Protein AF-A0A8X7E465-F1 (afdb_monomer_lite)

Structure (mmCIF, N/CA/C/O backbone):
data_AF-A0A8X7E465-F1
#
_entry.id   AF-A0A8X7E465-F1
#
loop_
_atom_site.group_PDB
_atom_site.id
_atom_site.type_symbol
_atom_site.label_atom_id
_atom_site.label_alt_id
_atom_site.label_comp_id
_atom_site.label_asym_id
_atom_site.label_entity_id
_atom_site.label_seq_id
_atom_site.pdbx_PDB_ins_code
_atom_site.Cartn_x
_atom_site.Cartn_y
_atom_site.Cartn_z
_atom_site.occupancy
_atom_site.B_iso_or_equiv
_atom_site.auth_seq_id
_atom_site.auth_comp_id
_atom_site.auth_asym_id
_atom_site.auth_atom_id
_atom_site.pdbx_PDB_model_num
ATOM 1 N N . MET A 1 1 ? -25.329 -0.118 49.729 1.00 53.41 1 MET A N 1
ATOM 2 C CA . MET A 1 1 ? -24.249 0.850 49.417 1.00 53.41 1 MET A CA 1
ATOM 3 C C . MET A 1 1 ? -23.234 0.306 48.404 1.00 53.41 1 MET A C 1
ATOM 5 O O . MET A 1 1 ? -22.651 1.123 47.714 1.00 53.41 1 MET A O 1
ATOM 9 N N . ALA A 1 2 ? -23.020 -1.017 48.281 1.00 57.25 2 ALA A N 1
ATOM 10 C CA . ALA A 1 2 ? -22.156 -1.604 47.240 1.00 57.25 2 ALA A CA 1
ATOM 11 C C . ALA A 1 2 ? -22.886 -1.906 45.906 1.00 57.25 2 ALA A C 1
ATOM 13 O O . ALA A 1 2 ? -22.282 -1.742 44.853 1.00 57.25 2 ALA A O 1
ATOM 14 N N . GLU A 1 3 ? -24.177 -2.272 45.944 1.00 59.81 3 GLU A N 1
ATOM 15 C CA . GLU A 1 3 ? -25.025 -2.486 44.746 1.00 59.81 3 GLU A CA 1
ATOM 16 C C . GLU A 1 3 ? -25.129 -1.230 43.868 1.00 59.81 3 GLU A C 1
ATOM 18 O O . GLU A 1 3 ? -24.807 -1.279 42.690 1.00 59.81 3 GLU A O 1
ATOM 23 N N . ASP A 1 4 ? -25.409 -0.070 44.471 1.00 74.88 4 ASP A N 1
ATOM 24 C CA . ASP A 1 4 ? -25.549 1.212 43.756 1.00 74.88 4 ASP A CA 1
ATOM 25 C C . ASP A 1 4 ? -24.267 1.658 43.018 1.00 74.88 4 ASP A C 1
ATOM 27 O O . ASP A 1 4 ? -24.319 2.444 42.078 1.00 74.88 4 ASP A O 1
ATOM 31 N N . TRP A 1 5 ? -23.093 1.163 43.418 1.00 79.94 5 TRP A N 1
ATOM 32 C CA . TRP A 1 5 ? -21.842 1.459 42.716 1.00 79.94 5 TRP A CA 1
ATOM 33 C C . TRP A 1 5 ? -21.582 0.495 41.552 1.00 79.94 5 TRP A C 1
ATOM 35 O O . TRP A 1 5 ? -21.141 0.934 40.490 1.00 79.94 5 TRP A O 1
ATOM 45 N N . ALA A 1 6 ? -21.883 -0.794 41.731 1.00 86.56 6 ALA A N 1
ATOM 46 C CA . ALA A 1 6 ? -21.736 -1.799 40.681 1.00 86.56 6 ALA A CA 1
ATOM 47 C C . ALA A 1 6 ? -22.711 -1.551 39.519 1.00 86.56 6 ALA A C 1
ATOM 49 O O . ALA A 1 6 ? -22.292 -1.604 38.364 1.00 86.56 6 ALA A O 1
ATOM 50 N N . ASP A 1 7 ? -23.959 -1.188 39.821 1.00 89.75 7 ASP A N 1
ATOM 51 C CA . ASP A 1 7 ? -24.981 -0.892 38.811 1.00 89.75 7 ASP A CA 1
ATOM 52 C C . ASP A 1 7 ? -24.601 0.343 37.977 1.00 89.75 7 ASP A C 1
ATOM 54 O O . ASP A 1 7 ? -24.630 0.303 36.747 1.00 89.75 7 ASP A O 1
ATOM 58 N N . LYS A 1 8 ? -24.100 1.406 38.624 1.00 88.19 8 LYS A N 1
ATOM 59 C CA . LYS A 1 8 ? -23.579 2.603 37.934 1.00 88.19 8 LYS A CA 1
ATOM 60 C C . LYS A 1 8 ? -22.388 2.299 37.027 1.00 88.19 8 LYS A C 1
ATOM 62 O O . LYS A 1 8 ? -22.252 2.906 35.965 1.00 88.19 8 LYS A O 1
ATOM 67 N N . ILE A 1 9 ? -21.506 1.384 37.436 1.00 89.81 9 ILE A N 1
ATOM 68 C CA . ILE A 1 9 ? -20.405 0.922 36.581 1.00 89.81 9 ILE A CA 1
ATOM 69 C C . ILE A 1 9 ? -20.957 0.118 35.401 1.00 89.81 9 ILE A C 1
ATOM 71 O O . ILE A 1 9 ? -20.508 0.337 34.278 1.00 89.81 9 ILE A O 1
ATOM 75 N N . GLY A 1 10 ? -21.926 -0.769 35.632 1.00 90.56 10 GLY A N 1
ATOM 76 C CA . GLY A 1 10 ? -22.588 -1.548 34.584 1.00 90.56 10 GLY A CA 1
ATOM 77 C C . GLY A 1 10 ? -23.179 -0.660 33.490 1.00 90.56 10 GLY A C 1
ATOM 78 O O . GLY A 1 10 ? -22.828 -0.815 32.322 1.00 90.56 10 GLY A O 1
ATOM 79 N N . GLU A 1 11 ? -23.967 0.346 33.872 1.00 91.88 11 GLU A N 1
ATOM 80 C CA . GLU A 1 11 ? -24.551 1.316 32.935 1.00 91.88 11 GLU A CA 1
ATOM 81 C C . GLU A 1 11 ? -23.480 2.107 32.163 1.00 91.88 11 GLU A C 1
ATOM 83 O O . GLU A 1 11 ? -23.587 2.309 30.949 1.00 91.88 11 GLU A O 1
ATOM 88 N N . ALA A 1 12 ? -22.409 2.538 32.841 1.00 89.44 12 ALA A N 1
ATOM 89 C CA . ALA A 1 12 ? -21.306 3.251 32.197 1.00 89.44 12 ALA A CA 1
ATOM 90 C C . ALA A 1 12 ? -20.551 2.366 31.188 1.00 89.44 12 ALA A C 1
ATOM 92 O O . ALA A 1 12 ? -20.168 2.842 30.114 1.00 89.44 12 ALA A O 1
ATOM 93 N N . LEU A 1 13 ? -20.354 1.084 31.510 1.00 91.88 13 LEU A N 1
ATOM 94 C CA . LEU A 1 13 ? -19.724 0.107 30.624 1.00 91.88 13 LEU A CA 1
ATOM 95 C C . LEU A 1 13 ? -20.600 -0.198 29.408 1.00 91.88 13 LEU A C 1
ATOM 97 O O . LEU A 1 13 ? -20.075 -0.237 28.298 1.00 91.88 13 LEU A O 1
ATOM 101 N N . GLU A 1 14 ? -21.912 -0.366 29.583 1.00 92.06 14 GLU A N 1
ATOM 102 C CA . GLU A 1 14 ? -22.847 -0.595 28.474 1.00 92.06 14 GLU A CA 1
ATOM 103 C C . GLU A 1 14 ? -22.900 0.596 27.521 1.00 92.06 14 GLU A C 1
ATOM 105 O O . GLU A 1 14 ? -22.775 0.427 26.306 1.00 92.06 14 GLU A O 1
ATOM 110 N N . LYS A 1 15 ? -22.986 1.816 28.061 1.00 92.06 15 LYS A N 1
ATOM 111 C CA . LY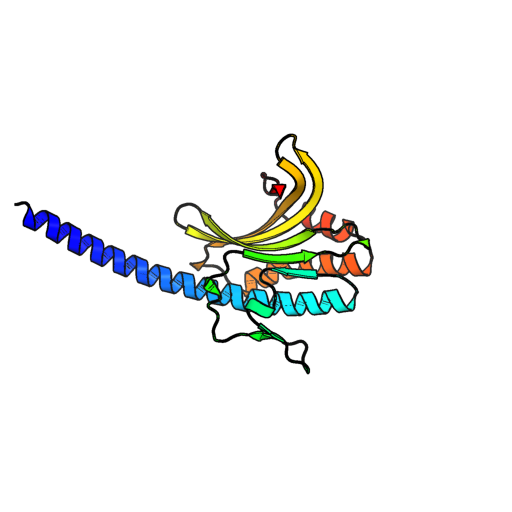S A 1 15 ? -22.931 3.028 27.242 1.00 92.06 15 LYS A CA 1
ATOM 112 C C . LYS A 1 15 ? -21.620 3.107 26.460 1.00 92.06 15 LYS A C 1
ATOM 114 O O . LYS A 1 15 ? -21.631 3.387 25.262 1.00 92.06 15 LYS A O 1
ATOM 119 N N . LYS A 1 16 ? -20.489 2.812 27.113 1.00 90.50 16 LYS A N 1
ATOM 120 C CA . LYS A 1 16 ? -19.182 2.823 26.447 1.00 90.50 16 LYS A CA 1
ATOM 121 C C . LYS A 1 16 ? -19.065 1.725 25.390 1.00 90.50 16 LYS A C 1
ATOM 123 O O . LYS A 1 16 ? -18.470 1.962 24.342 1.00 90.50 16 LYS A O 1
ATOM 128 N N . LEU A 1 17 ? -19.633 0.547 25.641 1.00 88.12 17 LEU A N 1
ATOM 129 C CA . LEU A 1 17 ? -19.667 -0.565 24.695 1.00 88.12 17 LEU A CA 1
ATOM 130 C C . LEU A 1 17 ? -20.409 -0.177 23.415 1.00 88.12 17 LEU A C 1
ATOM 132 O O . LEU A 1 17 ? -19.905 -0.446 22.326 1.00 88.12 17 LEU A O 1
ATOM 136 N N . GLU A 1 18 ? -21.568 0.467 23.538 1.00 90.75 18 GLU A N 1
ATOM 137 C CA . GLU A 1 18 ? -22.374 0.875 22.386 1.00 90.75 18 GLU A CA 1
ATOM 138 C C . GLU A 1 18 ? -21.683 1.975 21.568 1.00 90.75 18 GLU A C 1
ATOM 140 O O . GLU A 1 18 ? -21.557 1.857 20.347 1.00 90.75 18 GLU A O 1
ATOM 145 N N . GLU A 1 19 ? -21.116 2.983 22.240 1.00 88.19 19 GLU A N 1
ATOM 146 C CA . GLU A 1 19 ? -20.293 4.017 21.595 1.00 88.19 19 GLU A CA 1
ATOM 147 C C . GLU A 1 19 ? -19.113 3.404 20.822 1.00 88.19 19 GLU A C 1
ATOM 149 O O . GLU A 1 19 ? -18.836 3.773 19.678 1.00 88.19 19 GLU A O 1
ATOM 154 N N . VAL A 1 20 ? -18.409 2.444 21.429 1.00 86.12 20 VAL A N 1
ATOM 155 C CA . VAL A 1 20 ? -17.274 1.764 20.791 1.00 86.12 20 VAL A CA 1
ATOM 156 C C . VAL A 1 20 ? -17.737 0.912 19.609 1.00 86.12 20 VAL A C 1
ATOM 158 O O . VAL A 1 20 ? -17.075 0.915 18.572 1.00 86.12 20 VAL A O 1
ATOM 161 N N . ARG A 1 21 ? -18.873 0.215 19.711 1.00 87.12 21 ARG A N 1
ATOM 162 C CA . ARG A 1 21 ? -19.415 -0.615 18.623 1.00 87.12 21 ARG A CA 1
ATOM 163 C C . ARG A 1 21 ? -19.750 0.198 17.379 1.00 87.12 21 ARG A C 1
ATOM 165 O O . ARG A 1 21 ? -19.329 -0.188 16.286 1.00 87.12 21 ARG A O 1
ATOM 172 N N . GLU A 1 22 ? -20.454 1.315 17.526 1.00 87.31 22 GLU A N 1
ATOM 173 C CA . GLU A 1 22 ? -20.820 2.167 16.386 1.00 87.31 22 GLU A CA 1
ATOM 174 C C . GLU A 1 22 ? -19.590 2.829 15.743 1.00 87.31 22 GLU A C 1
ATOM 176 O O . GLU A 1 22 ? -19.451 2.849 14.512 1.00 87.31 22 GLU A O 1
ATOM 181 N N . ASN A 1 23 ? -18.621 3.261 16.557 1.00 86.38 23 ASN A N 1
ATOM 182 C CA . ASN A 1 23 ? -17.346 3.775 16.054 1.00 86.38 23 ASN A CA 1
ATOM 183 C C . ASN A 1 23 ? -16.567 2.704 15.274 1.00 86.38 23 ASN A C 1
ATOM 185 O O . ASN A 1 23 ? -16.117 2.953 14.152 1.00 86.38 23 ASN A O 1
ATOM 189 N N . LEU A 1 24 ? -16.451 1.488 15.817 1.00 87.06 24 LEU A N 1
ATOM 190 C CA . LEU A 1 24 ? -15.772 0.373 15.150 1.00 87.06 24 LEU A CA 1
ATOM 191 C C . LEU A 1 24 ? -16.461 -0.022 13.844 1.00 87.06 24 LEU A C 1
ATOM 193 O O . LEU A 1 24 ? -15.785 -0.309 12.858 1.00 87.06 24 LEU A O 1
ATOM 197 N N . LYS A 1 25 ? -17.795 -0.020 13.805 1.00 88.62 25 LYS A N 1
ATOM 198 C CA . LYS A 1 25 ? -18.568 -0.311 12.592 1.00 88.62 25 LYS A CA 1
ATOM 199 C C . LYS A 1 25 ? -18.274 0.702 11.487 1.00 88.62 25 LYS A C 1
ATOM 201 O O . LYS A 1 25 ? -18.022 0.303 10.349 1.00 88.62 25 LYS A O 1
ATOM 206 N N . THR A 1 26 ? -18.243 1.987 11.831 1.00 88.44 26 THR A N 1
ATOM 207 C CA . THR A 1 26 ? -17.936 3.074 10.892 1.00 88.44 26 THR A CA 1
ATOM 208 C C . THR A 1 26 ? -16.507 2.958 10.359 1.00 88.44 26 THR A C 1
ATOM 210 O O . THR A 1 26 ? -16.294 2.944 9.145 1.00 88.44 26 THR A O 1
ATOM 213 N N . LEU A 1 27 ? -15.528 2.775 11.250 1.00 90.31 27 LEU A N 1
ATOM 214 C CA . LEU A 1 27 ? -14.119 2.614 10.881 1.00 90.31 27 LEU A CA 1
ATOM 215 C C . LEU A 1 27 ? -13.882 1.361 10.031 1.00 90.31 27 LEU A C 1
ATOM 217 O O . LEU A 1 27 ? -13.185 1.426 9.019 1.00 90.31 27 LEU A O 1
ATOM 221 N N . ASN A 1 28 ? -14.501 0.231 10.380 1.00 92.81 28 ASN A N 1
ATOM 222 C CA . ASN A 1 28 ? -14.397 -0.999 9.595 1.00 92.81 28 ASN A CA 1
ATOM 223 C C . ASN A 1 28 ? -15.028 -0.847 8.212 1.00 92.81 28 ASN A C 1
ATOM 225 O O . ASN A 1 28 ? -14.454 -1.321 7.233 1.00 92.81 28 ASN A O 1
ATOM 229 N N . SER A 1 29 ? -16.168 -0.159 8.102 1.00 93.62 29 SER A N 1
ATOM 230 C CA . SER A 1 29 ? -16.765 0.151 6.800 1.00 93.62 29 SER A CA 1
ATOM 231 C C . SER A 1 29 ? -15.812 0.979 5.939 1.00 93.62 29 SER A C 1
ATOM 233 O O . SER A 1 29 ? -15.608 0.666 4.766 1.00 93.62 29 SER A O 1
ATOM 235 N N . LYS A 1 30 ? -15.173 1.990 6.534 1.00 94.25 30 LYS A N 1
ATOM 236 C CA . LYS A 1 30 ? -14.229 2.865 5.839 1.00 94.25 30 LYS A CA 1
ATOM 237 C C . LYS A 1 30 ? -12.968 2.127 5.392 1.00 94.25 30 LYS A C 1
ATOM 239 O O . LYS A 1 30 ? -12.547 2.237 4.243 1.00 94.25 30 LYS A O 1
ATOM 244 N N . ARG A 1 31 ? -12.406 1.298 6.272 1.00 95.75 31 ARG A N 1
ATOM 245 C CA . ARG A 1 31 ? -11.267 0.427 5.959 1.00 95.75 31 ARG A CA 1
ATOM 246 C C . ARG A 1 31 ? -11.598 -0.567 4.852 1.00 95.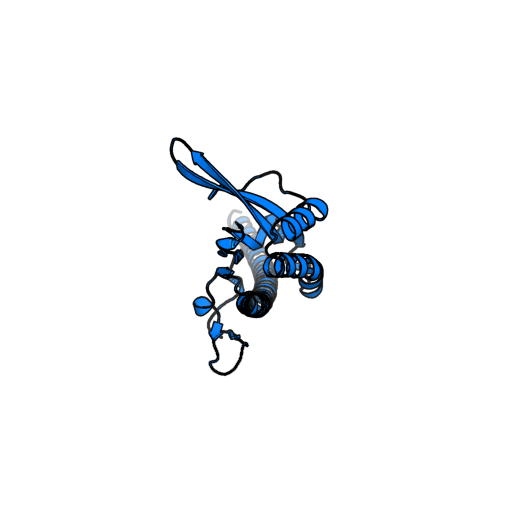75 31 ARG A C 1
ATOM 248 O O . ARG A 1 31 ? -10.786 -0.760 3.952 1.00 95.75 31 ARG A O 1
ATOM 255 N N . ARG A 1 32 ? -12.790 -1.169 4.893 1.00 96.06 32 ARG A N 1
ATOM 256 C CA . ARG A 1 32 ? -13.282 -2.083 3.855 1.00 96.06 32 ARG A CA 1
ATOM 257 C C . ARG A 1 32 ? -13.334 -1.396 2.498 1.00 96.06 32 ARG A C 1
ATOM 259 O O . ARG A 1 32 ? -12.831 -1.956 1.531 1.00 96.06 32 ARG A O 1
ATOM 266 N N . GLU A 1 33 ? -13.928 -0.208 2.439 1.00 95.44 33 GLU A N 1
ATOM 267 C CA . GLU A 1 33 ? -14.027 0.596 1.220 1.00 95.44 33 GLU A CA 1
ATOM 268 C C . GLU A 1 33 ? -12.638 0.893 0.642 1.00 95.44 33 GLU A C 1
ATOM 270 O O . GLU A 1 33 ? -12.371 0.564 -0.515 1.00 95.44 33 GLU A O 1
ATOM 275 N N . ILE A 1 34 ? -11.731 1.424 1.470 1.00 96.38 34 ILE A N 1
ATOM 276 C CA . ILE A 1 34 ? -10.381 1.788 1.033 1.00 96.38 34 ILE A CA 1
ATOM 277 C C . ILE A 1 34 ? -9.621 0.569 0.518 1.00 96.38 34 ILE A C 1
ATOM 279 O O . ILE A 1 34 ? -9.109 0.591 -0.598 1.00 96.38 34 ILE A O 1
ATOM 283 N N . ASN A 1 35 ? -9.583 -0.512 1.297 1.00 96.88 35 ASN A N 1
ATOM 284 C CA . ASN A 1 35 ? -8.856 -1.725 0.928 1.00 96.88 35 ASN A CA 1
ATOM 285 C C . ASN A 1 35 ? -9.387 -2.340 -0.367 1.00 96.88 35 ASN A C 1
ATOM 287 O O . ASN A 1 35 ? -8.611 -2.780 -1.215 1.00 96.88 35 ASN A O 1
ATOM 291 N N . ARG A 1 36 ? -10.713 -2.358 -0.530 1.00 95.44 36 ARG A N 1
ATOM 292 C CA . ARG A 1 36 ? -11.379 -2.902 -1.712 1.00 95.44 36 ARG A CA 1
ATOM 293 C C . ARG A 1 36 ? -10.983 -2.147 -2.977 1.00 95.44 36 ARG A C 1
ATOM 295 O O . ARG A 1 36 ? -10.588 -2.771 -3.960 1.00 95.44 36 ARG A O 1
ATOM 302 N N . GLU A 1 37 ? -11.105 -0.824 -2.964 1.00 94.81 37 GLU A N 1
ATOM 303 C CA . GLU A 1 37 ? -10.802 -0.006 -4.141 1.00 94.81 37 GLU A CA 1
ATOM 304 C C . GLU A 1 37 ? -9.295 0.061 -4.410 1.00 94.81 37 GLU A C 1
ATOM 306 O O . GLU A 1 37 ? -8.875 0.010 -5.567 1.00 94.81 37 GLU A O 1
ATOM 311 N N . PHE A 1 38 ? -8.471 0.054 -3.360 1.00 95.69 38 PHE A N 1
ATOM 312 C CA . PHE A 1 38 ? -7.020 0.003 -3.499 1.00 95.69 38 PHE A CA 1
ATOM 313 C C . PHE A 1 38 ? -6.546 -1.296 -4.166 1.00 95.69 38 PHE A C 1
ATOM 315 O O . PHE A 1 38 ? -5.770 -1.240 -5.116 1.00 95.69 38 PHE A O 1
ATOM 322 N N . LEU A 1 39 ? -7.062 -2.464 -3.761 1.00 95.38 39 LEU A N 1
ATOM 323 C CA . LEU A 1 39 ? -6.720 -3.747 -4.397 1.00 95.38 39 LEU A CA 1
ATOM 324 C C . LEU A 1 39 ? -7.114 -3.798 -5.876 1.00 95.38 39 LEU A C 1
ATOM 326 O O . LEU A 1 39 ? -6.331 -4.263 -6.705 1.00 95.38 39 LEU A O 1
ATOM 330 N N . LYS A 1 40 ? -8.297 -3.282 -6.234 1.00 93.19 40 LYS A N 1
ATOM 331 C CA . LYS A 1 40 ? -8.707 -3.174 -7.645 1.00 93.19 40 LYS A CA 1
ATOM 332 C C . LYS A 1 40 ? -7.759 -2.280 -8.442 1.00 93.19 40 LYS A C 1
ATOM 334 O O . LYS A 1 40 ? -7.409 -2.621 -9.571 1.00 93.19 40 LYS A O 1
ATOM 339 N N . ALA A 1 41 ? -7.367 -1.138 -7.877 1.00 93.38 41 ALA A N 1
ATOM 340 C CA . ALA A 1 41 ? -6.433 -0.223 -8.521 1.00 93.38 41 ALA A CA 1
ATOM 341 C C . ALA A 1 41 ? -5.064 -0.888 -8.720 1.00 93.38 41 ALA A C 1
ATOM 343 O O . ALA A 1 41 ? -4.546 -0.891 -9.836 1.00 93.38 41 ALA A O 1
ATOM 344 N N . LEU A 1 42 ? -4.526 -1.532 -7.679 1.00 94.56 42 LEU A N 1
ATOM 345 C CA . LEU A 1 42 ? -3.261 -2.261 -7.759 1.00 94.56 42 LEU A CA 1
ATOM 346 C C . LEU A 1 42 ? -3.295 -3.391 -8.783 1.00 94.56 42 LEU A C 1
ATOM 348 O O . LEU A 1 42 ? -2.301 -3.594 -9.467 1.00 94.56 42 LEU A O 1
ATOM 352 N N . TRP A 1 43 ? -4.420 -4.090 -8.941 1.00 94.25 43 TRP A N 1
ATOM 353 C CA . TRP A 1 43 ? -4.559 -5.103 -9.987 1.00 94.25 43 TRP A CA 1
ATOM 354 C C . TRP A 1 43 ? -4.419 -4.509 -11.387 1.00 94.25 43 TRP A C 1
ATOM 356 O O . TRP A 1 43 ? -3.660 -5.029 -12.201 1.00 94.25 43 TRP A O 1
ATOM 366 N N . LYS A 1 44 ? -5.089 -3.383 -11.662 1.00 92.69 44 LYS A N 1
ATOM 367 C CA . LYS A 1 44 ? -4.961 -2.689 -12.953 1.00 92.69 44 LYS A CA 1
ATOM 368 C C . LYS A 1 44 ? -3.529 -2.212 -13.199 1.00 92.69 44 LYS A C 1
ATOM 370 O O . LYS A 1 44 ? -3.012 -2.376 -14.300 1.00 92.69 44 LYS A O 1
ATOM 375 N N . ILE A 1 45 ? -2.880 -1.663 -12.171 1.00 94.56 45 ILE A N 1
ATOM 376 C CA . ILE A 1 45 ? -1.472 -1.246 -12.235 1.00 94.56 45 ILE A CA 1
ATOM 377 C C . ILE A 1 45 ? -0.575 -2.457 -12.508 1.00 94.56 45 ILE A C 1
ATOM 379 O O . ILE A 1 45 ? 0.234 -2.419 -13.426 1.00 94.56 45 ILE A O 1
ATOM 383 N N . HIS A 1 46 ? -0.762 -3.553 -11.775 1.00 94.25 46 HIS A N 1
ATOM 384 C CA . HIS A 1 46 ? -0.033 -4.804 -11.965 1.00 94.25 46 HIS A CA 1
ATOM 385 C C . HIS A 1 46 ? -0.130 -5.303 -13.415 1.00 94.25 46 HIS A C 1
ATOM 387 O O . HIS A 1 46 ? 0.898 -5.616 -14.009 1.00 94.25 46 HIS A O 1
ATOM 393 N N . GLN A 1 47 ? -1.333 -5.327 -14.007 1.00 93.00 47 GLN A N 1
ATOM 394 C CA . GLN A 1 47 ? -1.504 -5.722 -15.413 1.00 93.00 47 GLN A CA 1
ATOM 395 C C . GLN A 1 47 ? -0.720 -4.807 -16.363 1.00 93.00 47 GLN A C 1
ATOM 397 O O . GLN A 1 47 ? -0.053 -5.291 -17.272 1.00 93.00 47 GLN A O 1
ATOM 402 N N . LYS A 1 48 ? -0.711 -3.490 -16.118 1.00 94.50 48 LYS A N 1
ATOM 403 C CA . LYS A 1 48 ? 0.080 -2.552 -16.927 1.00 94.50 48 LYS A CA 1
ATOM 404 C C . LYS A 1 48 ? 1.581 -2.757 -16.803 1.00 94.50 48 LYS A C 1
ATOM 406 O O . LYS A 1 48 ? 2.279 -2.726 -17.809 1.00 94.50 48 LYS A O 1
ATOM 411 N N . PHE A 1 49 ? 2.082 -3.020 -15.604 1.00 94.81 49 PHE A N 1
ATOM 412 C CA . PHE A 1 49 ? 3.490 -3.358 -15.399 1.00 94.81 49 PHE A CA 1
ATOM 413 C C . PHE A 1 49 ? 3.869 -4.667 -16.113 1.00 94.81 49 PHE A C 1
ATOM 415 O O . PHE A 1 49 ? 4.941 -4.756 -16.712 1.00 94.81 49 PHE A O 1
ATOM 422 N N . LEU A 1 50 ? 2.966 -5.651 -16.141 1.00 92.81 50 LEU A N 1
ATOM 423 C CA . LEU A 1 50 ? 3.186 -6.901 -16.865 1.00 92.81 50 LEU A CA 1
ATOM 424 C C . LEU A 1 50 ? 3.355 -6.685 -18.382 1.00 92.81 50 LEU A C 1
ATOM 426 O O . LEU A 1 50 ? 4.206 -7.335 -18.988 1.00 92.81 50 LEU A O 1
ATOM 430 N N . GLU A 1 51 ? 2.619 -5.743 -18.988 1.00 94.06 51 GLU A N 1
ATOM 431 C CA . GLU A 1 51 ? 2.733 -5.400 -20.422 1.00 94.06 51 GLU A CA 1
ATOM 432 C C . GLU A 1 51 ? 4.149 -4.945 -20.825 1.00 94.06 51 GLU A C 1
ATOM 434 O O . GLU A 1 51 ? 4.556 -5.145 -21.970 1.00 94.06 51 GLU A O 1
ATOM 439 N N . VAL A 1 52 ? 4.919 -4.365 -19.897 1.00 93.12 52 VAL A N 1
ATOM 440 C CA . VAL A 1 52 ? 6.303 -3.905 -20.133 1.00 93.12 52 VAL A CA 1
ATOM 441 C C . VAL A 1 52 ? 7.361 -4.882 -19.608 1.00 93.12 52 VAL A C 1
ATOM 443 O O . VAL A 1 52 ? 8.546 -4.554 -19.575 1.00 93.12 52 VAL A O 1
ATOM 446 N N . GLY A 1 53 ? 6.950 -6.090 -19.212 1.00 90.44 53 GLY A N 1
ATOM 447 C CA . GLY A 1 53 ? 7.846 -7.132 -18.709 1.00 90.44 53 GLY A CA 1
ATOM 448 C C . GLY A 1 53 ? 8.305 -6.930 -17.264 1.00 90.44 53 GLY A C 1
ATOM 449 O O . GLY A 1 53 ? 9.276 -7.558 -16.848 1.00 90.44 53 GLY A O 1
ATOM 450 N N . ALA A 1 54 ? 7.634 -6.072 -16.490 1.00 92.50 54 ALA A N 1
ATOM 451 C CA . ALA A 1 54 ? 7.887 -5.961 -15.060 1.00 92.50 54 ALA A CA 1
ATOM 452 C C . ALA A 1 54 ? 7.177 -7.090 -14.297 1.00 92.50 54 ALA A C 1
ATOM 454 O O . ALA A 1 54 ? 6.034 -7.455 -14.585 1.00 92.50 54 ALA A O 1
ATOM 455 N N . HIS A 1 55 ? 7.859 -7.642 -13.298 1.00 92.25 55 HIS A N 1
ATOM 456 C CA . HIS A 1 55 ? 7.370 -8.758 -12.495 1.00 92.25 55 HIS A CA 1
ATOM 457 C C . HIS A 1 55 ? 6.940 -8.266 -11.118 1.00 92.25 55 HIS A C 1
ATOM 459 O O . HIS A 1 55 ? 7.721 -8.271 -10.168 1.00 92.25 55 HIS A O 1
ATOM 465 N N . MET A 1 56 ? 5.680 -7.854 -11.013 1.00 93.81 56 MET A N 1
ATOM 466 C CA . MET A 1 56 ? 5.102 -7.361 -9.766 1.00 93.81 56 MET A CA 1
ATOM 467 C C . MET A 1 56 ? 4.398 -8.486 -8.999 1.00 93.81 56 MET A C 1
ATOM 469 O O . MET A 1 56 ? 3.824 -9.398 -9.588 1.00 93.81 56 MET A O 1
ATOM 473 N N . VAL A 1 57 ? 4.407 -8.415 -7.671 1.00 94.62 57 VAL A N 1
ATOM 474 C CA . VAL A 1 57 ? 3.739 -9.362 -6.771 1.00 94.62 57 VAL A CA 1
ATOM 475 C C . VAL A 1 57 ? 2.844 -8.592 -5.814 1.00 94.62 57 VAL A C 1
ATOM 477 O O . VAL A 1 57 ? 3.293 -7.657 -5.157 1.00 94.62 57 VAL A O 1
ATOM 480 N N . MET A 1 58 ? 1.580 -8.995 -5.715 1.00 95.81 58 MET A N 1
ATOM 481 C CA . MET A 1 58 ? 0.638 -8.426 -4.751 1.00 95.81 58 MET A CA 1
ATOM 482 C C . MET A 1 58 ? 0.605 -9.243 -3.459 1.00 95.81 58 MET A C 1
ATOM 484 O O . MET A 1 58 ? 0.629 -10.473 -3.504 1.00 95.81 58 MET A O 1
ATOM 488 N N . ASP A 1 59 ? 0.489 -8.553 -2.330 1.00 95.38 59 ASP A N 1
ATOM 489 C CA . ASP A 1 59 ? 0.244 -9.135 -1.009 1.00 95.38 59 ASP A CA 1
ATOM 490 C C . ASP A 1 59 ? -0.874 -8.332 -0.314 1.00 95.38 59 ASP A C 1
ATOM 492 O O . ASP A 1 59 ? -0.691 -7.134 -0.108 1.00 95.38 59 ASP A O 1
ATOM 496 N N . PRO A 1 60 ? -2.053 -8.901 -0.007 1.00 95.81 60 PRO A N 1
ATOM 497 C CA . PRO A 1 60 ? -2.434 -10.302 -0.179 1.00 95.81 60 PRO A CA 1
ATOM 498 C C . PRO A 1 60 ? -2.512 -10.722 -1.659 1.00 95.81 60 PRO A C 1
ATOM 500 O O . PRO A 1 60 ? -2.881 -9.913 -2.524 1.00 95.81 60 PRO A O 1
ATOM 503 N N . PRO A 1 61 ? -2.209 -11.994 -1.976 1.00 94.06 61 PRO A N 1
ATOM 504 C CA . PRO A 1 61 ? -2.227 -12.479 -3.346 1.00 94.06 61 PRO A CA 1
ATOM 505 C C . PRO A 1 61 ? -3.655 -12.457 -3.927 1.00 94.06 61 PRO A C 1
ATOM 507 O O . PRO A 1 61 ? -4.618 -12.693 -3.193 1.00 94.06 61 PRO A O 1
ATOM 510 N N . PRO A 1 62 ? -3.827 -12.241 -5.248 1.00 92.12 62 PRO A N 1
ATOM 511 C CA . PRO A 1 62 ? -5.140 -12.086 -5.887 1.00 92.12 62 PRO A CA 1
ATOM 512 C C . PRO A 1 62 ? -6.145 -13.202 -5.582 1.00 92.12 62 PRO A C 1
ATOM 514 O O . PRO A 1 62 ? -7.334 -12.938 -5.438 1.00 92.12 62 PRO A O 1
ATOM 517 N N . VAL A 1 63 ? -5.666 -14.438 -5.415 1.00 91.06 63 VAL A N 1
ATOM 518 C CA . VAL A 1 63 ? -6.484 -15.619 -5.083 1.00 91.06 63 VAL A CA 1
ATOM 519 C C . VAL A 1 63 ? -7.263 -15.482 -3.765 1.00 91.06 63 VAL A C 1
ATOM 521 O O . VAL A 1 63 ? -8.312 -16.108 -3.594 1.00 91.06 63 VAL A O 1
ATOM 524 N N . GLU A 1 64 ? -6.782 -14.656 -2.834 1.00 91.44 64 GLU A N 1
ATOM 525 C CA . GLU A 1 64 ? -7.419 -14.471 -1.529 1.00 91.44 64 GLU A CA 1
ATOM 526 C C . GLU A 1 64 ? -8.637 -13.552 -1.556 1.00 91.44 64 GLU A C 1
ATOM 528 O O . GLU A 1 64 ? -9.475 -13.635 -0.659 1.00 91.44 64 GLU A O 1
ATOM 533 N N . TRP A 1 65 ? -8.733 -12.657 -2.536 1.00 93.38 65 TRP A N 1
ATOM 534 C CA . TRP A 1 65 ? -9.708 -11.561 -2.520 1.00 93.38 65 TRP A CA 1
ATOM 535 C C . TRP A 1 65 ? -10.425 -11.356 -3.856 1.00 93.38 65 TRP A C 1
ATOM 537 O O . TRP A 1 65 ? -11.451 -10.673 -3.911 1.00 93.38 65 TRP A O 1
ATOM 547 N N . GLY A 1 66 ? -9.932 -11.973 -4.927 1.00 90.50 66 GLY A N 1
ATOM 548 C CA . GLY A 1 66 ? -10.477 -11.852 -6.265 1.00 90.50 66 GLY A CA 1
ATOM 549 C C . GLY A 1 66 ? -10.563 -13.181 -7.009 1.00 90.50 66 GLY A C 1
ATOM 550 O O . GLY A 1 66 ? -9.982 -14.198 -6.637 1.00 90.50 66 GLY A O 1
ATOM 551 N N . ILE A 1 67 ? -11.339 -13.150 -8.082 1.00 86.12 67 ILE A N 1
ATOM 552 C CA . ILE A 1 67 ? -11.553 -14.218 -9.045 1.00 86.12 67 ILE A CA 1
ATOM 553 C C . ILE A 1 67 ? -11.185 -13.615 -10.397 1.00 86.12 67 ILE A C 1
ATOM 555 O O . ILE A 1 67 ? -11.870 -12.715 -10.892 1.00 86.12 67 ILE A O 1
ATOM 559 N N . ALA A 1 68 ? -10.076 -14.079 -10.969 1.00 77.62 68 ALA A N 1
ATOM 560 C CA . ALA A 1 68 ? -9.652 -13.651 -12.294 1.00 77.62 68 ALA A CA 1
ATOM 561 C C . ALA A 1 68 ? -10.683 -14.110 -13.332 1.00 77.62 68 ALA A C 1
ATOM 563 O O . ALA A 1 68 ? -11.063 -15.285 -13.364 1.00 77.62 68 ALA A O 1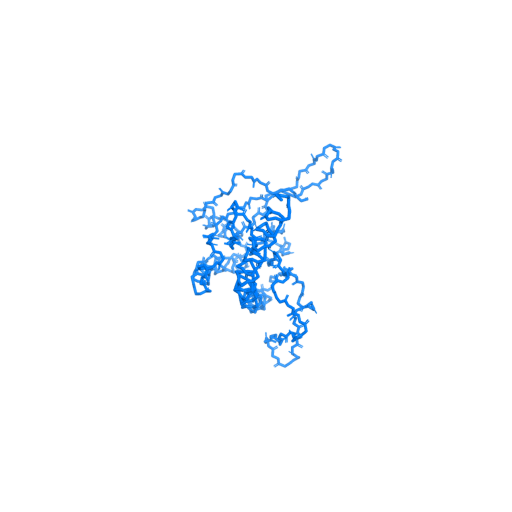
ATOM 564 N N . THR A 1 69 ? -11.149 -13.190 -14.171 1.00 76.31 69 THR A N 1
ATOM 565 C CA . THR A 1 69 ? -12.049 -13.525 -15.275 1.00 76.31 69 THR A CA 1
ATOM 566 C C . THR A 1 69 ? -11.232 -13.854 -16.523 1.00 76.31 69 THR A C 1
ATOM 568 O O . THR A 1 69 ? -10.483 -12.999 -16.976 1.00 76.31 69 THR A O 1
ATOM 571 N N . PRO A 1 70 ? -11.377 -15.044 -17.136 1.00 65.56 70 PRO A N 1
ATOM 572 C CA . PRO A 1 70 ? -10.540 -15.449 -18.272 1.00 65.56 70 PRO A CA 1
ATOM 573 C C . PRO A 1 70 ? -10.632 -14.551 -19.514 1.00 65.56 70 PRO A C 1
ATOM 575 O O . PRO A 1 70 ? -9.777 -14.641 -20.386 1.00 65.56 70 PRO A O 1
ATOM 578 N N . GLN A 1 71 ? -11.690 -13.742 -19.632 1.00 61.50 71 GLN A N 1
ATOM 579 C CA . GLN A 1 71 ? -11.963 -12.905 -20.806 1.00 61.50 71 GLN A CA 1
ATOM 580 C C . GLN A 1 71 ? -11.784 -11.398 -20.557 1.00 61.50 71 GLN A C 1
ATOM 582 O O . GLN A 1 71 ? -12.152 -10.605 -21.420 1.00 61.50 71 GLN A O 1
ATOM 587 N N . SER A 1 72 ? -11.282 -10.985 -19.391 1.00 69.75 72 SER A N 1
ATOM 588 C CA . SER A 1 72 ? -11.122 -9.567 -19.054 1.00 69.75 72 SER A CA 1
ATOM 589 C C . SER A 1 72 ? -9.935 -9.358 -18.122 1.00 69.75 72 SER A C 1
ATOM 591 O O . SER A 1 72 ? -9.722 -10.152 -17.207 1.00 69.75 72 SER A O 1
ATOM 593 N N . ASP A 1 73 ? -9.227 -8.244 -18.308 1.00 72.56 73 ASP A N 1
ATOM 594 C CA . ASP A 1 73 ? -8.193 -7.764 -17.381 1.00 72.56 73 ASP A CA 1
ATOM 595 C C . ASP A 1 73 ? -8.791 -7.284 -16.048 1.00 72.56 73 ASP A C 1
ATOM 597 O O . ASP A 1 73 ? -8.075 -6.898 -15.122 1.00 72.56 73 ASP A O 1
ATOM 601 N N . GLU A 1 74 ? -10.117 -7.290 -15.924 1.00 80.00 74 GLU A N 1
ATOM 602 C CA . GLU A 1 74 ? -10.812 -7.006 -14.682 1.00 80.00 74 GLU A CA 1
ATOM 603 C C . GLU A 1 74 ? -10.756 -8.195 -13.718 1.00 80.00 74 GLU A C 1
ATOM 605 O O . GLU A 1 74 ? -10.767 -9.365 -14.094 1.00 80.00 74 GLU A O 1
ATOM 610 N N . ILE A 1 75 ? -10.721 -7.881 -12.425 1.00 86.31 75 ILE A N 1
ATOM 611 C CA . ILE A 1 75 ? -10.824 -8.877 -11.367 1.00 86.31 75 ILE A CA 1
ATOM 612 C C . ILE A 1 75 ? -12.193 -8.767 -10.712 1.00 86.31 75 ILE A C 1
ATOM 614 O O . ILE A 1 75 ? -12.593 -7.702 -10.229 1.00 86.31 75 ILE A O 1
ATOM 618 N N . LYS A 1 76 ? -12.928 -9.880 -10.682 1.00 89.88 76 LYS A N 1
ATOM 619 C CA . LYS A 1 76 ? -14.169 -9.945 -9.918 1.00 89.88 76 LYS A CA 1
ATOM 620 C C . LYS A 1 76 ? -13.806 -10.138 -8.456 1.00 89.88 76 LYS A C 1
ATOM 622 O O . LYS A 1 76 ? -13.111 -11.084 -8.109 1.00 89.88 76 LYS A O 1
ATOM 627 N N . LEU A 1 77 ? -14.280 -9.255 -7.587 1.00 91.25 77 LEU A N 1
ATOM 628 C CA . LEU A 1 77 ? -14.051 -9.416 -6.158 1.00 91.25 77 LEU A CA 1
ATOM 629 C C . LEU A 1 77 ? -14.860 -10.577 -5.593 1.00 91.25 77 LEU A C 1
ATOM 631 O O . LEU A 1 77 ? -15.973 -10.855 -6.038 1.00 91.25 77 LEU A O 1
ATOM 635 N N . ARG A 1 78 ? -14.281 -11.231 -4.594 1.00 91.94 78 ARG A N 1
ATOM 636 C CA . ARG A 1 78 ? -14.949 -12.257 -3.808 1.00 91.94 78 ARG A CA 1
ATOM 637 C C . ARG A 1 78 ? -15.971 -11.630 -2.862 1.00 91.94 78 ARG A C 1
ATOM 639 O O . ARG A 1 78 ? -15.646 -10.689 -2.141 1.00 91.94 78 ARG A O 1
ATOM 646 N N . ASP A 1 79 ? -17.181 -12.179 -2.850 1.00 87.88 79 ASP A N 1
ATOM 647 C CA . ASP A 1 79 ? -18.272 -11.702 -1.991 1.00 87.88 79 ASP A CA 1
ATOM 648 C C . ASP A 1 79 ? -18.155 -12.228 -0.544 1.00 87.88 79 ASP A C 1
ATOM 650 O O . ASP A 1 79 ? -18.757 -11.671 0.370 1.00 87.88 79 ASP A O 1
ATOM 654 N N . ASP A 1 80 ? -17.359 -13.281 -0.317 1.00 91.19 80 ASP A N 1
ATOM 655 C CA . ASP A 1 80 ? -17.159 -13.940 0.982 1.00 91.19 80 ASP A CA 1
ATOM 656 C C . ASP A 1 80 ? -16.024 -13.334 1.831 1.00 91.19 80 ASP A C 1
ATOM 658 O O . ASP A 1 80 ? -15.720 -13.834 2.915 1.00 91.19 80 ASP A O 1
ATOM 662 N N . ILE A 1 81 ? -15.387 -12.261 1.357 1.00 92.81 81 ILE A N 1
ATOM 663 C CA . ILE A 1 81 ? -14.207 -11.668 1.994 1.00 92.81 81 ILE A CA 1
ATOM 664 C C . ILE A 1 81 ? -14.545 -10.326 2.638 1.00 92.81 81 ILE A C 1
ATOM 666 O O . ILE A 1 81 ? -14.979 -9.384 1.974 1.00 92.81 81 ILE A O 1
ATOM 670 N N . ASP A 1 82 ? -14.245 -10.196 3.933 1.00 93.00 82 ASP A N 1
ATOM 671 C CA . ASP A 1 82 ? -14.215 -8.884 4.575 1.00 93.00 82 ASP A CA 1
ATOM 672 C C . ASP A 1 82 ? -12.883 -8.180 4.297 1.00 93.00 82 ASP A C 1
ATOM 674 O O . ASP A 1 82 ? -11.864 -8.462 4.928 1.00 93.00 82 ASP A O 1
ATOM 678 N N . PHE A 1 83 ? -12.898 -7.216 3.375 1.00 94.81 83 PHE A N 1
ATOM 679 C CA . PHE A 1 83 ? -11.720 -6.417 3.033 1.00 94.81 83 PHE A CA 1
ATOM 680 C C . PHE A 1 83 ? -11.173 -5.602 4.214 1.00 94.81 83 PHE A C 1
ATOM 682 O O . PHE A 1 83 ? -9.998 -5.235 4.187 1.00 94.81 83 PHE A O 1
ATOM 689 N N . ALA A 1 84 ? -11.956 -5.358 5.275 1.00 94.75 84 ALA A N 1
ATOM 690 C CA . ALA A 1 84 ? -11.455 -4.693 6.478 1.00 94.75 84 ALA A CA 1
ATOM 691 C C . ALA A 1 84 ? -10.382 -5.512 7.216 1.00 94.75 84 ALA A C 1
ATOM 693 O O . ALA A 1 84 ? -9.595 -4.945 7.972 1.00 94.75 84 ALA A O 1
ATOM 694 N N . ARG A 1 85 ? -10.304 -6.831 6.980 1.00 93.88 85 ARG A N 1
ATOM 695 C CA . ARG A 1 85 ? -9.337 -7.714 7.650 1.00 93.88 85 ARG A CA 1
ATOM 696 C C . ARG A 1 85 ? -7.883 -7.391 7.298 1.00 93.88 85 ARG A C 1
ATOM 698 O O . ARG A 1 85 ? -6.994 -7.617 8.113 1.00 93.88 85 ARG A O 1
ATOM 705 N N . PHE A 1 86 ? -7.630 -6.860 6.100 1.00 95.38 86 PHE A N 1
ATOM 706 C CA . PHE A 1 86 ? -6.273 -6.599 5.625 1.00 95.38 86 PHE A CA 1
ATOM 707 C C . PHE A 1 86 ? -5.690 -5.380 6.342 1.00 95.38 86 PHE A C 1
ATOM 709 O O . PHE A 1 86 ? -6.228 -4.270 6.267 1.00 95.38 86 PHE A O 1
ATOM 716 N N . SER A 1 87 ? -4.639 -5.590 7.135 1.00 94.12 87 SER A N 1
ATOM 717 C CA . SER A 1 87 ? -3.889 -4.530 7.834 1.00 94.12 87 SER A CA 1
ATOM 718 C C . SER A 1 87 ? -2.820 -3.899 6.963 1.00 94.12 87 SER A C 1
ATOM 720 O O . SER A 1 87 ? -2.480 -2.741 7.183 1.00 94.12 87 SER A O 1
ATOM 722 N N . SER A 1 88 ? -2.344 -4.631 5.963 1.00 96.25 88 SER A N 1
ATOM 723 C CA . SER A 1 88 ? -1.388 -4.171 4.970 1.00 96.25 88 SER A CA 1
ATOM 724 C C . SER A 1 88 ? -1.776 -4.719 3.602 1.00 96.25 88 SER A C 1
ATOM 726 O O . SER A 1 88 ? -2.276 -5.842 3.505 1.00 96.25 88 SER A O 1
ATOM 728 N N . ILE A 1 89 ? -1.569 -3.913 2.567 1.00 97.88 89 ILE A N 1
ATOM 729 C CA . ILE A 1 89 ? -1.704 -4.266 1.157 1.00 97.88 89 ILE A CA 1
ATOM 730 C C . ILE A 1 89 ? -0.469 -3.730 0.438 1.00 97.88 89 ILE A C 1
ATOM 732 O O . ILE A 1 89 ? -0.103 -2.568 0.616 1.00 97.88 89 ILE A O 1
ATOM 736 N N . MET A 1 90 ? 0.175 -4.558 -0.375 1.00 97.25 90 MET A N 1
ATOM 737 C CA . MET A 1 90 ? 1.455 -4.254 -0.997 1.00 97.25 90 MET A CA 1
ATOM 738 C C . MET A 1 90 ? 1.480 -4.670 -2.466 1.00 97.25 90 MET A C 1
ATOM 740 O O . MET A 1 90 ? 0.929 -5.704 -2.841 1.00 97.25 90 MET A O 1
ATOM 744 N N . LEU A 1 91 ? 2.166 -3.874 -3.283 1.00 97.50 91 LEU A N 1
ATOM 745 C CA . LEU A 1 91 ? 2.598 -4.231 -4.631 1.00 97.50 91 LEU A CA 1
ATOM 746 C C . LEU A 1 91 ? 4.125 -4.178 -4.646 1.00 97.50 91 LEU A C 1
ATOM 748 O O . LEU A 1 91 ? 4.696 -3.110 -4.452 1.00 97.50 91 LEU A O 1
ATOM 752 N N . ILE A 1 92 ? 4.764 -5.328 -4.822 1.00 95.75 92 ILE A N 1
ATOM 753 C CA . ILE A 1 92 ? 6.203 -5.539 -4.662 1.00 95.75 92 ILE A CA 1
ATOM 754 C C . ILE A 1 92 ? 6.813 -5.833 -6.027 1.00 95.75 92 ILE A C 1
ATOM 756 O O . ILE A 1 92 ? 6.387 -6.765 -6.703 1.00 95.75 92 ILE A O 1
ATOM 760 N N . ASP A 1 93 ? 7.845 -5.099 -6.404 1.00 94.50 93 ASP A N 1
ATOM 761 C CA . ASP A 1 93 ? 8.626 -5.348 -7.606 1.00 94.50 93 ASP A CA 1
ATOM 762 C C . ASP A 1 93 ? 9.653 -6.463 -7.372 1.00 94.50 93 ASP A C 1
ATOM 764 O O . ASP A 1 93 ? 10.426 -6.472 -6.406 1.00 94.50 93 ASP A O 1
ATOM 768 N N . ARG A 1 94 ? 9.621 -7.468 -8.245 1.00 91.25 94 ARG A N 1
ATOM 769 C CA . ARG A 1 94 ? 10.531 -8.620 -8.266 1.00 91.25 94 ARG A CA 1
ATOM 770 C C . ARG A 1 94 ? 11.335 -8.687 -9.563 1.00 91.25 94 ARG A C 1
ATOM 772 O O . ARG A 1 94 ? 11.975 -9.706 -9.825 1.00 91.25 94 ARG A O 1
ATOM 779 N N . THR A 1 95 ? 11.332 -7.623 -10.359 1.00 88.31 95 THR A N 1
ATOM 780 C CA . THR A 1 95 ? 12.069 -7.534 -11.620 1.00 88.31 95 THR A CA 1
ATOM 781 C C . THR A 1 95 ? 13.573 -7.527 -11.342 1.00 88.31 95 THR A C 1
ATOM 783 O O . THR A 1 95 ? 14.112 -6.589 -10.756 1.00 88.31 95 THR A O 1
ATOM 786 N N . GLN A 1 96 ? 14.268 -8.592 -11.749 1.00 79.56 96 GLN A N 1
ATOM 787 C CA . GLN A 1 96 ? 15.697 -8.771 -11.456 1.00 79.56 96 GLN A CA 1
ATOM 788 C C . GLN A 1 96 ? 16.589 -7.836 -12.277 1.00 79.56 96 GLN A C 1
ATOM 790 O O . GLN A 1 96 ? 17.551 -7.286 -11.744 1.00 79.56 96 GLN A O 1
ATOM 795 N N . ASP A 1 97 ? 16.228 -7.604 -13.539 1.00 72.44 97 ASP A N 1
ATOM 796 C CA . ASP A 1 97 ? 17.039 -6.866 -14.517 1.00 72.44 97 ASP A CA 1
ATOM 797 C C . ASP A 1 97 ? 17.309 -5.401 -14.131 1.00 72.44 97 ASP A C 1
ATOM 799 O O . ASP A 1 97 ? 18.216 -4.775 -14.672 1.00 72.44 97 ASP A O 1
ATOM 803 N N . LEU A 1 98 ? 16.531 -4.854 -13.193 1.00 66.12 98 LEU A N 1
ATOM 804 C CA . LEU A 1 98 ? 16.586 -3.457 -12.755 1.00 66.12 98 LEU A CA 1
ATOM 805 C C . LEU A 1 98 ? 17.231 -3.252 -11.383 1.00 66.12 98 LEU A C 1
ATOM 807 O O . LEU A 1 98 ? 17.319 -2.120 -10.909 1.00 66.12 98 LEU A O 1
ATOM 811 N N . GLY A 1 99 ? 17.625 -4.331 -10.698 1.00 65.00 99 GLY A N 1
ATOM 812 C CA . GLY A 1 99 ? 18.056 -4.250 -9.299 1.00 65.00 99 GLY A CA 1
ATOM 813 C C . GLY A 1 99 ? 16.962 -3.739 -8.346 1.00 65.00 99 GLY A C 1
ATOM 814 O O . GLY A 1 99 ? 17.250 -3.458 -7.187 1.00 65.00 99 GLY A O 1
ATOM 815 N N . ALA A 1 100 ? 15.709 -3.652 -8.806 1.00 60.66 100 ALA A N 1
ATOM 816 C CA . ALA A 1 100 ? 14.539 -3.185 -8.060 1.00 60.66 100 ALA A CA 1
ATOM 817 C C . ALA A 1 100 ? 13.954 -4.267 -7.130 1.00 60.66 100 ALA A C 1
ATOM 819 O O . ALA A 1 100 ? 12.770 -4.269 -6.805 1.00 60.66 100 ALA A O 1
ATOM 820 N N . LEU A 1 101 ? 14.791 -5.223 -6.716 1.00 74.06 101 LEU A N 1
ATOM 821 C CA . LEU A 1 101 ? 14.406 -6.427 -5.986 1.00 74.06 101 LEU A CA 1
ATOM 822 C C . LEU A 1 101 ? 13.843 -6.089 -4.600 1.00 74.06 101 LEU A C 1
ATOM 824 O O . LEU A 1 101 ? 14.549 -6.106 -3.593 1.00 74.06 101 LEU A O 1
ATOM 828 N N . GLY A 1 102 ? 12.532 -5.877 -4.546 1.00 84.19 102 GLY A N 1
ATOM 829 C CA . GLY A 1 102 ? 11.783 -5.609 -3.327 1.00 84.19 102 GLY A CA 1
ATOM 830 C C . GLY A 1 102 ? 11.322 -4.166 -3.153 1.00 84.19 102 GLY A C 1
ATOM 831 O O . GLY A 1 102 ? 10.790 -3.873 -2.082 1.00 84.19 102 GLY A O 1
ATOM 832 N N . ASP A 1 103 ? 11.480 -3.289 -4.151 1.00 93.50 103 ASP A N 1
ATOM 833 C CA . ASP A 1 103 ? 10.793 -1.994 -4.116 1.00 93.50 103 ASP A CA 1
ATOM 834 C C . ASP A 1 103 ? 9.282 -2.235 -4.034 1.00 93.50 103 ASP A C 1
ATOM 836 O O . ASP A 1 103 ? 8.755 -3.127 -4.697 1.00 93.50 103 ASP A O 1
ATOM 840 N N . ALA A 1 104 ? 8.570 -1.505 -3.180 1.00 96.06 104 ALA A N 1
ATOM 841 C CA . ALA A 1 104 ? 7.163 -1.792 -2.938 1.00 96.06 104 ALA A CA 1
ATOM 842 C C . ALA A 1 104 ? 6.331 -0.547 -2.653 1.00 96.06 104 ALA A C 1
ATOM 844 O O . ALA A 1 104 ? 6.721 0.296 -1.849 1.00 96.06 104 ALA A O 1
ATOM 845 N N . LEU A 1 105 ? 5.131 -0.498 -3.223 1.00 97.75 105 LEU A N 1
ATOM 846 C CA . LEU A 1 105 ? 4.054 0.369 -2.755 1.00 97.75 105 LEU A CA 1
ATOM 847 C C . LEU A 1 105 ? 3.317 -0.346 -1.624 1.00 97.75 105 LEU A C 1
ATOM 849 O O . LEU A 1 105 ? 2.945 -1.509 -1.776 1.00 97.75 105 LEU A O 1
ATOM 853 N N . VAL A 1 106 ? 3.098 0.337 -0.504 1.00 97.69 106 VAL A N 1
ATOM 854 C CA . VAL A 1 106 ? 2.445 -0.214 0.687 1.00 97.69 106 VAL A CA 1
ATOM 855 C C . VAL A 1 106 ? 1.326 0.713 1.136 1.00 97.69 106 VAL A C 1
ATOM 857 O O . VAL A 1 106 ? 1.558 1.898 1.365 1.00 97.69 106 VAL A O 1
ATOM 860 N N . LEU A 1 107 ? 0.136 0.153 1.328 1.00 97.81 107 LEU A N 1
ATOM 861 C CA . LEU A 1 107 ? -0.929 0.739 2.131 1.00 97.81 107 LEU A CA 1
ATOM 862 C C . LEU A 1 107 ? -1.026 -0.052 3.430 1.00 97.81 107 LEU A C 1
ATOM 864 O O . LEU A 1 107 ? -1.226 -1.263 3.397 1.00 97.81 107 LEU A O 1
ATOM 868 N N . ARG A 1 108 ? -0.909 0.617 4.574 1.00 96.62 108 ARG A N 1
ATOM 869 C CA . ARG A 1 108 ? -1.039 -0.013 5.891 1.00 96.62 108 ARG A CA 1
ATOM 870 C C . ARG A 1 108 ? -1.966 0.775 6.802 1.00 96.62 108 ARG A C 1
ATOM 872 O O . ARG A 1 108 ? -2.048 1.998 6.721 1.00 96.62 108 ARG A O 1
ATOM 879 N N . HIS A 1 109 ? -2.639 0.057 7.689 1.00 95.94 109 HIS A N 1
ATOM 880 C CA . HIS A 1 109 ? -3.463 0.625 8.750 1.00 95.94 109 HIS A CA 1
ATOM 881 C C . HIS A 1 109 ? -2.672 0.594 10.053 1.00 95.94 109 HIS A C 1
ATOM 883 O O . HIS A 1 109 ? -2.252 -0.478 10.495 1.00 95.94 109 HIS A O 1
ATOM 889 N N . THR A 1 110 ? -2.452 1.760 10.649 1.00 94.69 110 THR A N 1
ATOM 890 C CA . THR A 1 110 ? -1.686 1.936 11.892 1.00 94.69 110 THR A CA 1
ATOM 891 C C . THR A 1 110 ? -2.551 2.607 12.958 1.00 94.69 110 THR A C 1
ATOM 893 O O . THR A 1 110 ? -3.675 3.030 12.693 1.00 94.69 110 THR A O 1
ATOM 896 N N . MET A 1 111 ? -2.044 2.669 14.187 1.00 93.19 111 MET A N 1
ATOM 897 C CA . MET A 1 111 ? -2.656 3.417 15.284 1.00 93.19 111 MET A CA 1
ATOM 898 C C . MET A 1 111 ? -1.681 4.503 15.731 1.00 93.19 111 MET A C 1
ATOM 900 O O . MET A 1 111 ? -0.511 4.211 15.979 1.00 93.19 111 MET A O 1
ATOM 904 N N . GLU A 1 112 ? -2.161 5.736 15.852 1.00 91.69 112 GLU A N 1
ATOM 905 C CA . GLU A 1 112 ? -1.425 6.845 16.454 1.00 91.69 112 GLU A CA 1
ATOM 906 C C . GLU A 1 112 ? -2.173 7.309 17.705 1.00 91.69 112 GLU A C 1
ATOM 908 O O . GLU A 1 112 ? -3.206 7.981 17.633 1.00 91.69 112 GLU A O 1
ATOM 913 N N . GLY A 1 113 ? -1.693 6.849 18.864 1.00 90.06 113 GLY A N 1
ATOM 914 C CA . GLY A 1 113 ? -2.492 6.855 20.088 1.00 90.06 113 GLY A CA 1
ATOM 915 C C . GLY A 1 113 ? -3.770 6.041 19.878 1.00 90.06 113 GLY A C 1
ATOM 916 O O . GLY A 1 113 ? -3.709 4.880 19.474 1.00 90.06 113 GLY A O 1
ATOM 917 N N . ASP A 1 114 ? -4.917 6.686 20.080 1.00 87.62 114 ASP A N 1
ATOM 918 C CA . ASP A 1 114 ? -6.243 6.091 19.881 1.00 87.62 114 ASP A CA 1
ATOM 919 C C . ASP A 1 114 ? -6.840 6.377 18.492 1.00 87.62 114 ASP A C 1
ATOM 921 O O . ASP A 1 114 ? -7.984 6.008 18.227 1.00 87.62 114 ASP A O 1
ATOM 925 N N . THR A 1 115 ? -6.088 7.022 17.592 1.00 93.00 115 THR A N 1
ATOM 926 C CA . THR A 1 115 ? -6.569 7.370 16.247 1.00 93.00 115 THR A CA 1
ATOM 927 C C . THR A 1 115 ? -6.116 6.321 15.232 1.00 93.00 115 THR A C 1
ATOM 929 O O . THR A 1 115 ? -4.912 6.191 14.991 1.00 93.00 115 THR A O 1
ATOM 932 N N . PRO A 1 116 ? -7.039 5.579 14.592 1.00 94.62 116 PRO A N 1
ATOM 933 C CA . PRO A 1 116 ? -6.696 4.716 13.472 1.00 94.62 116 PRO A CA 1
ATOM 934 C C . PRO A 1 116 ? -6.284 5.557 12.268 1.00 94.62 116 PRO A C 1
ATOM 936 O O . PRO A 1 116 ? -7.003 6.472 11.862 1.00 94.62 116 PRO A O 1
ATOM 939 N N . MET A 1 117 ? -5.153 5.212 11.672 1.00 96.75 117 MET A N 1
ATOM 940 C CA . MET A 1 117 ? -4.563 5.910 10.538 1.00 96.75 117 MET A CA 1
ATOM 941 C C . MET A 1 117 ? -4.503 4.983 9.330 1.00 96.75 117 MET A C 1
ATOM 943 O O . MET A 1 117 ? -4.312 3.772 9.464 1.00 96.75 117 MET A O 1
ATOM 947 N N . VAL A 1 118 ? -4.609 5.568 8.141 1.00 97.19 118 VAL A N 1
ATOM 948 C CA . VAL A 1 118 ? -4.186 4.933 6.894 1.00 97.19 118 VAL A CA 1
ATOM 949 C C . VAL A 1 118 ? -2.913 5.614 6.412 1.00 97.19 118 VAL A C 1
ATOM 951 O O . VAL A 1 118 ? -2.833 6.843 6.320 1.00 97.19 118 VAL A O 1
ATOM 954 N N . GLU A 1 119 ? -1.905 4.803 6.127 1.00 96.94 119 GLU A N 1
ATOM 955 C CA . GLU A 1 119 ? -0.609 5.239 5.628 1.00 96.94 119 GLU A CA 1
ATOM 956 C C . GLU A 1 119 ? -0.345 4.601 4.274 1.00 96.94 119 GLU A C 1
ATOM 958 O O . GLU A 1 119 ? -0.501 3.392 4.098 1.00 96.94 119 GLU A O 1
ATOM 963 N N . VAL A 1 120 ? 0.091 5.425 3.332 1.00 97.31 120 VAL A N 1
ATOM 964 C CA . VAL A 1 120 ? 0.549 5.009 2.014 1.00 97.31 120 VAL A CA 1
ATOM 965 C C . VAL A 1 120 ? 2.001 5.433 1.876 1.00 97.31 120 VAL A C 1
ATOM 967 O O . VAL A 1 120 ? 2.340 6.595 2.114 1.00 97.31 120 VAL A O 1
ATOM 970 N N . LEU A 1 121 ? 2.866 4.491 1.522 1.00 97.31 121 LEU A N 1
ATOM 971 C CA . LEU A 1 121 ? 4.305 4.711 1.441 1.00 97.31 121 LEU A CA 1
ATOM 972 C C . LEU A 1 121 ? 4.946 3.866 0.345 1.00 97.31 121 LEU A C 1
ATOM 974 O O . LEU A 1 121 ? 4.413 2.827 -0.050 1.00 97.31 121 LEU A O 1
ATOM 978 N N . PHE A 1 122 ? 6.132 4.284 -0.080 1.00 97.44 122 PHE A N 1
ATOM 979 C CA . PHE A 1 122 ? 7.036 3.452 -0.862 1.00 97.44 122 PHE A CA 1
ATOM 980 C C . PHE A 1 122 ? 8.151 2.900 0.018 1.00 97.44 122 PHE A C 1
ATOM 982 O O . PHE A 1 122 ? 8.717 3.610 0.849 1.00 97.44 122 PHE A O 1
ATOM 989 N N . ARG A 1 123 ? 8.479 1.625 -0.174 1.00 94.94 123 ARG A N 1
ATOM 990 C CA . ARG A 1 123 ? 9.678 0.980 0.361 1.00 94.94 123 ARG A CA 1
ATOM 991 C C . ARG A 1 123 ? 10.667 0.838 -0.776 1.00 94.94 123 ARG A C 1
ATOM 993 O O . ARG A 1 123 ? 10.338 0.206 -1.772 1.00 94.94 123 ARG A O 1
ATOM 1000 N N . LEU A 1 124 ? 11.852 1.408 -0.622 1.00 93.19 124 LEU A N 1
ATOM 1001 C CA . LEU A 1 124 ? 12.941 1.259 -1.576 1.00 93.19 124 LEU A CA 1
ATOM 1002 C C . LEU A 1 124 ? 13.977 0.310 -0.988 1.00 93.19 124 LEU A C 1
ATOM 1004 O O . LEU A 1 124 ? 14.495 0.554 0.106 1.00 93.19 124 LEU A O 1
ATOM 1008 N N . TYR A 1 125 ? 14.262 -0.773 -1.701 1.00 89.69 125 TYR A N 1
ATOM 1009 C CA . TYR A 1 125 ? 15.326 -1.703 -1.361 1.00 89.69 125 TYR A CA 1
ATOM 1010 C C . TYR A 1 125 ? 16.674 -0.986 -1.433 1.00 89.69 125 TYR A C 1
ATOM 1012 O O . TYR A 1 125 ? 16.990 -0.315 -2.423 1.00 89.69 125 TYR A O 1
ATOM 1020 N N . GLU A 1 126 ? 17.462 -1.119 -0.369 1.00 85.25 126 GLU A N 1
ATOM 1021 C CA . GLU A 1 126 ? 18.809 -0.559 -0.302 1.00 85.25 126 GLU A CA 1
ATOM 1022 C C . GLU A 1 126 ? 19.875 -1.633 -0.472 1.00 85.25 126 GLU A C 1
ATOM 1024 O O . GLU A 1 126 ? 20.759 -1.506 -1.315 1.00 85.25 126 GLU A O 1
ATOM 1029 N N . ALA A 1 127 ? 19.836 -2.657 0.383 1.00 83.00 127 ALA A N 1
ATOM 1030 C CA . ALA A 1 127 ? 20.896 -3.649 0.488 1.00 83.00 127 ALA A CA 1
ATOM 1031 C C . ALA A 1 127 ? 20.462 -4.865 1.312 1.00 83.00 127 ALA A C 1
ATOM 1033 O O . ALA A 1 127 ? 19.509 -4.812 2.089 1.00 83.00 127 ALA A O 1
ATOM 1034 N N . GLU A 1 128 ? 21.262 -5.923 1.226 1.00 84.31 128 GLU A N 1
ATOM 1035 C CA . GLU A 1 128 ? 21.288 -7.013 2.195 1.00 84.31 128 GLU A CA 1
ATOM 1036 C C . GLU A 1 128 ? 22.422 -6.778 3.200 1.00 84.31 128 GLU A C 1
ATOM 1038 O O . GLU A 1 128 ? 23.560 -6.481 2.827 1.00 84.31 128 GLU A O 1
ATOM 1043 N N . LYS A 1 129 ? 22.121 -6.893 4.495 1.00 85.19 129 LYS A N 1
ATOM 1044 C CA . LYS A 1 129 ? 23.096 -6.779 5.585 1.00 85.19 129 LYS A CA 1
ATOM 1045 C C . LYS A 1 129 ? 23.104 -8.050 6.417 1.00 85.19 129 LYS A C 1
ATOM 1047 O O . LYS A 1 129 ? 22.053 -8.597 6.735 1.00 85.19 129 LYS A O 1
ATOM 1052 N N . TYR A 1 130 ? 24.296 -8.501 6.793 1.00 85.44 130 TYR A N 1
ATOM 1053 C CA . TYR A 1 130 ? 24.455 -9.643 7.685 1.00 85.44 130 TYR A CA 1
ATOM 1054 C C . TYR A 1 130 ? 24.428 -9.199 9.149 1.00 85.44 130 TYR A C 1
ATOM 1056 O O . TYR A 1 130 ? 25.266 -8.409 9.590 1.00 85.44 130 TYR A O 1
ATOM 1064 N N . TYR A 1 131 ? 23.494 -9.755 9.912 1.00 84.31 131 TYR A N 1
ATOM 1065 C CA . TYR A 1 131 ? 23.363 -9.568 11.350 1.00 84.31 131 TYR A CA 1
ATOM 1066 C C . TYR A 1 131 ? 23.819 -10.845 12.054 1.00 84.31 131 TYR A C 1
ATOM 1068 O O . TYR A 1 131 ? 23.289 -11.927 11.809 1.00 84.31 131 TYR A O 1
ATOM 1076 N N . LYS A 1 132 ? 24.808 -10.723 12.953 1.00 83.94 132 LYS A N 1
ATOM 1077 C CA . LYS A 1 132 ? 25.545 -11.852 13.559 1.00 83.94 132 LYS A CA 1
ATOM 1078 C C . LYS A 1 132 ? 24.658 -12.983 14.105 1.00 83.94 132 LYS A C 1
ATOM 1080 O O . LYS A 1 132 ? 25.087 -14.132 14.067 1.00 83.94 132 LYS A O 1
ATOM 1085 N N . TYR A 1 133 ? 23.464 -12.662 14.604 1.00 87.44 133 TYR A N 1
ATOM 1086 C CA . TYR A 1 133 ? 22.532 -13.622 15.208 1.00 87.44 133 TYR A CA 1
ATOM 1087 C C . TYR A 1 133 ? 21.219 -13.804 14.431 1.00 87.44 133 TYR A C 1
ATOM 1089 O O . TYR A 1 133 ? 20.427 -14.665 14.792 1.00 87.44 133 TYR A O 1
ATOM 1097 N N . GLU A 1 134 ? 20.990 -13.027 13.370 1.00 81.25 134 GLU A N 1
ATOM 1098 C CA . GLU A 1 134 ? 19.718 -13.009 12.624 1.00 81.25 134 GLU A CA 1
ATOM 1099 C C . GLU A 1 134 ? 19.898 -13.347 11.136 1.00 81.25 134 GLU A C 1
ATOM 1101 O O . GLU A 1 134 ? 18.918 -13.481 10.405 1.00 81.25 134 GLU A O 1
ATOM 1106 N N . GLY A 1 135 ? 21.146 -13.524 10.692 1.00 89.19 135 GLY A N 1
ATOM 1107 C CA . GLY A 1 135 ? 21.491 -13.877 9.322 1.00 89.19 135 GLY A CA 1
ATOM 1108 C C . GLY A 1 135 ? 21.451 -12.686 8.367 1.00 89.19 135 GLY A C 1
ATOM 1109 O O . GLY A 1 135 ? 21.610 -11.531 8.765 1.00 89.19 135 GLY A O 1
ATOM 1110 N N . TRP A 1 136 ? 21.292 -12.984 7.079 1.00 85.12 136 TRP A N 1
ATOM 1111 C CA . TRP A 1 136 ? 21.115 -11.967 6.047 1.00 85.12 136 TRP A CA 1
ATOM 1112 C C . TRP A 1 136 ? 19.721 -11.360 6.139 1.00 85.12 136 TRP A C 1
ATOM 1114 O O . TRP A 1 136 ? 18.726 -12.081 6.171 1.00 85.12 136 TRP A O 1
ATOM 1124 N N . LYS A 1 137 ? 19.676 -10.033 6.165 1.00 87.50 137 LYS A N 1
ATOM 1125 C CA . LYS A 1 137 ? 18.455 -9.244 6.256 1.00 87.50 137 LYS A CA 1
ATOM 1126 C C . LYS A 1 137 ? 18.400 -8.214 5.151 1.00 87.50 137 LYS A C 1
ATOM 1128 O O . LYS A 1 137 ? 19.419 -7.594 4.835 1.00 87.50 137 LYS A O 1
ATOM 1133 N N . LYS A 1 138 ? 17.215 -7.994 4.599 1.00 86.44 138 LYS A N 1
ATOM 1134 C CA . LYS A 1 138 ? 16.982 -6.951 3.599 1.00 86.44 138 LYS A CA 1
ATOM 1135 C C . LYS A 1 138 ? 16.675 -5.643 4.295 1.00 86.44 138 LYS A C 1
ATOM 1137 O O . LYS A 1 138 ? 15.879 -5.601 5.227 1.00 86.44 138 LYS A O 1
ATOM 1142 N N . VAL A 1 139 ? 17.322 -4.579 3.842 1.00 89.06 139 VAL A N 1
ATOM 1143 C CA . VAL A 1 139 ? 17.168 -3.237 4.391 1.00 89.06 139 VAL A CA 1
ATOM 1144 C C . VAL A 1 139 ? 16.428 -2.373 3.389 1.00 89.06 139 VAL A C 1
ATOM 1146 O O . VAL A 1 139 ? 16.819 -2.289 2.223 1.00 89.06 139 VAL A O 1
ATOM 1149 N N . TYR A 1 140 ? 15.384 -1.706 3.870 1.00 91.56 140 TYR A N 1
ATOM 1150 C CA . TYR A 1 140 ? 14.552 -0.818 3.072 1.00 91.56 140 TYR A CA 1
ATOM 1151 C C . TYR A 1 140 ? 14.484 0.573 3.688 1.00 91.56 140 TYR A C 1
ATOM 1153 O O . TYR A 1 140 ? 14.289 0.725 4.899 1.00 91.56 140 TYR A O 1
ATOM 1161 N N . SER A 1 141 ? 14.555 1.587 2.832 1.00 93.38 141 SER A N 1
ATOM 1162 C CA . SER A 1 141 ? 14.135 2.943 3.175 1.00 93.38 141 SER A CA 1
ATOM 1163 C C . SER A 1 141 ? 12.645 3.110 2.915 1.00 93.38 141 SER A C 1
ATOM 1165 O O . SER A 1 141 ? 12.136 2.628 1.906 1.00 93.38 141 SER A O 1
ATOM 1167 N N . GLN A 1 142 ? 11.936 3.774 3.828 1.00 95.00 142 GLN A N 1
ATOM 1168 C CA . GLN A 1 142 ? 10.501 4.034 3.702 1.00 95.00 142 GLN A CA 1
ATOM 1169 C C . GLN A 1 142 ? 10.264 5.518 3.429 1.00 95.00 142 GLN A C 1
ATOM 1171 O O . GLN A 1 142 ? 10.810 6.360 4.135 1.00 95.00 142 GLN A O 1
ATOM 1176 N N . PHE A 1 143 ? 9.424 5.825 2.447 1.00 97.12 143 PHE A N 1
ATOM 1177 C CA . PHE A 1 143 ? 9.069 7.183 2.047 1.00 97.12 143 PHE A CA 1
ATOM 1178 C C . PHE A 1 143 ? 7.561 7.360 2.134 1.00 97.12 143 PHE A C 1
ATOM 1180 O O . PHE A 1 143 ? 6.810 6.678 1.433 1.00 97.12 143 PHE A O 1
ATOM 1187 N N . LEU A 1 144 ? 7.117 8.244 3.024 1.00 96.75 144 LEU A N 1
ATOM 1188 C CA . LEU A 1 144 ? 5.703 8.468 3.282 1.00 96.75 144 LEU A CA 1
ATOM 1189 C C . LEU A 1 144 ? 5.090 9.320 2.169 1.00 96.75 144 LEU A C 1
ATOM 1191 O O . LEU A 1 144 ? 5.478 10.471 1.981 1.00 96.75 144 LEU A O 1
ATOM 1195 N N . VAL A 1 145 ? 4.103 8.759 1.471 1.00 96.88 145 VAL A N 1
ATOM 1196 C CA . VAL A 1 145 ? 3.341 9.458 0.428 1.00 96.88 145 VAL A CA 1
ATOM 1197 C C . VAL A 1 145 ? 2.186 10.225 1.053 1.00 96.88 145 VAL A C 1
ATOM 1199 O O . VAL A 1 145 ? 2.011 11.416 0.811 1.00 96.88 145 VAL A O 1
ATOM 1202 N N . LYS A 1 146 ? 1.386 9.542 1.876 1.00 95.88 146 LYS A N 1
ATOM 1203 C CA . LYS A 1 146 ? 0.235 10.142 2.552 1.00 95.88 146 LYS A CA 1
ATOM 1204 C C . LYS A 1 146 ? -0.041 9.421 3.862 1.00 95.88 146 LYS A C 1
ATOM 1206 O O . LYS A 1 146 ? 0.037 8.197 3.939 1.00 95.88 146 LYS A O 1
ATOM 1211 N N . LYS A 1 147 ? -0.406 10.193 4.881 1.00 96.56 147 LYS A N 1
ATOM 1212 C CA . LYS A 1 147 ? -0.895 9.710 6.173 1.00 96.56 147 LYS A CA 1
ATOM 1213 C C . LYS A 1 147 ? -2.132 10.507 6.546 1.00 96.56 147 LYS A C 1
ATOM 1215 O O . LYS A 1 147 ? -2.114 11.735 6.482 1.00 96.56 147 LYS A O 1
ATOM 1220 N N . THR A 1 148 ? -3.220 9.829 6.884 1.00 96.81 148 THR A N 1
ATOM 1221 C CA . THR A 1 148 ? -4.495 10.492 7.199 1.00 96.81 148 THR A CA 1
ATOM 1222 C C . THR A 1 148 ? -5.270 9.661 8.221 1.00 96.81 148 THR A C 1
ATOM 1224 O O . THR A 1 148 ? -5.197 8.428 8.157 1.00 96.81 148 THR A O 1
ATOM 1227 N N . PRO A 1 149 ? -6.013 10.284 9.157 1.00 96.94 149 PRO A N 1
ATOM 1228 C CA . PRO A 1 149 ? -6.961 9.559 9.993 1.00 96.94 149 PRO A CA 1
ATOM 1229 C C . PRO A 1 149 ? -7.919 8.742 9.131 1.00 96.94 149 PRO A C 1
ATOM 1231 O O . PRO A 1 149 ? -8.468 9.243 8.149 1.00 96.94 149 PRO A O 1
ATOM 1234 N N . LEU A 1 150 ? -8.140 7.479 9.493 1.00 96.19 150 LEU A N 1
ATOM 1235 C CA . LEU A 1 150 ? -8.969 6.557 8.716 1.00 96.19 150 LEU A CA 1
ATOM 1236 C C . LEU A 1 150 ? -10.379 7.118 8.498 1.00 96.19 150 LEU A C 1
ATOM 1238 O O . LEU A 1 150 ? -10.925 6.991 7.406 1.00 96.19 150 LEU A O 1
ATOM 1242 N N . ALA A 1 151 ? -10.942 7.774 9.515 1.00 94.00 151 ALA A N 1
ATOM 1243 C CA . ALA A 1 151 ? -12.261 8.399 9.449 1.00 94.00 151 ALA A CA 1
ATOM 1244 C C . ALA A 1 151 ? -12.357 9.510 8.383 1.00 94.00 151 ALA A C 1
ATOM 1246 O O . ALA A 1 151 ? -13.419 9.701 7.793 1.00 94.00 151 ALA A O 1
ATOM 1247 N N . GLU A 1 152 ? -11.254 10.205 8.105 1.00 94.94 152 GLU A N 1
ATOM 1248 C CA . GLU A 1 152 ? -11.189 11.349 7.187 1.00 94.94 152 GLU A CA 1
ATOM 1249 C C . GLU A 1 152 ? -10.634 10.979 5.807 1.00 94.94 152 GLU A C 1
ATOM 1251 O O . GLU A 1 152 ? -10.732 11.759 4.860 1.00 94.94 152 GLU A O 1
ATOM 1256 N N . ALA A 1 153 ? -10.060 9.783 5.670 1.00 95.12 153 ALA A N 1
ATOM 1257 C CA . ALA A 1 153 ? -9.399 9.349 4.453 1.00 95.12 153 ALA A CA 1
ATOM 1258 C C . ALA A 1 153 ? -10.355 9.324 3.250 1.00 95.12 153 ALA A C 1
ATOM 1260 O O . ALA A 1 153 ? -11.406 8.675 3.259 1.00 95.12 153 ALA A O 1
ATOM 1261 N N . LYS A 1 154 ? -9.963 10.000 2.170 1.00 94.19 154 LYS A N 1
ATOM 1262 C CA . LYS A 1 154 ? -10.686 9.986 0.894 1.00 94.19 154 LYS A CA 1
ATOM 1263 C C . LYS A 1 154 ? -9.881 9.241 -0.155 1.00 94.19 154 LYS A C 1
ATOM 1265 O O . LYS A 1 154 ? -8.670 9.423 -0.256 1.00 94.19 154 LYS A O 1
ATOM 1270 N N . LEU A 1 155 ? -10.572 8.416 -0.937 1.00 92.69 155 LEU A N 1
ATOM 1271 C CA . LEU A 1 155 ? -9.939 7.610 -1.977 1.00 92.69 155 LEU A CA 1
ATOM 1272 C C . LEU A 1 155 ? -9.326 8.470 -3.076 1.00 92.69 155 LEU A C 1
ATOM 1274 O O . LEU A 1 155 ? -8.185 8.222 -3.449 1.00 92.69 155 LEU A O 1
ATOM 1278 N N . ASP A 1 156 ? -10.037 9.505 -3.513 1.00 94.25 156 ASP A N 1
ATOM 1279 C CA . ASP A 1 156 ? -9.567 10.410 -4.565 1.00 94.25 156 ASP A CA 1
ATOM 1280 C C . ASP A 1 156 ? -8.235 11.066 -4.182 1.00 94.25 156 ASP A C 1
ATOM 1282 O O . ASP A 1 156 ? -7.300 11.086 -4.974 1.00 94.25 156 ASP A O 1
ATOM 1286 N N . GLU A 1 157 ? -8.090 11.493 -2.923 1.00 95.06 157 GLU A N 1
ATOM 1287 C CA . GLU A 1 157 ? -6.844 12.094 -2.439 1.00 95.06 157 GLU A CA 1
ATOM 1288 C C . GLU A 1 157 ? -5.686 11.084 -2.345 1.00 95.06 157 GLU A C 1
ATOM 1290 O O . GLU A 1 157 ? -4.522 11.461 -2.474 1.00 95.06 157 GLU A O 1
ATOM 1295 N N . ILE A 1 158 ? -5.974 9.803 -2.080 1.00 94.38 158 ILE A N 1
ATOM 1296 C CA . ILE A 1 158 ? -4.962 8.734 -2.104 1.00 94.38 158 ILE A CA 1
ATOM 1297 C C . ILE A 1 158 ? -4.533 8.452 -3.549 1.00 94.38 158 ILE A C 1
ATOM 1299 O O . ILE A 1 158 ? -3.344 8.291 -3.817 1.00 94.38 158 ILE A O 1
ATOM 1303 N N . GLN A 1 159 ? -5.488 8.396 -4.479 1.00 92.88 159 GLN A N 1
ATOM 1304 C CA . GLN A 1 159 ? -5.225 8.152 -5.898 1.00 92.88 159 GLN A CA 1
ATOM 1305 C C . GLN A 1 159 ? -4.419 9.292 -6.524 1.00 92.88 159 GLN A C 1
ATOM 1307 O O . GLN A 1 159 ? -3.433 9.040 -7.219 1.00 92.88 159 GLN A O 1
ATOM 1312 N N . GLU A 1 160 ? -4.791 10.537 -6.236 1.00 95.25 160 GLU A N 1
ATOM 1313 C CA . GLU A 1 160 ? -4.072 11.724 -6.695 1.00 95.25 160 GLU A CA 1
ATOM 1314 C C . GLU A 1 160 ? -2.618 11.708 -6.204 1.00 95.25 160 GLU A C 1
ATOM 1316 O O . GLU A 1 160 ? -1.695 11.809 -7.012 1.00 95.25 160 GLU A O 1
ATOM 1321 N N . ALA A 1 161 ? -2.400 11.449 -4.908 1.00 95.81 161 ALA A N 1
ATOM 1322 C CA . ALA A 1 161 ? -1.061 11.385 -4.318 1.00 95.81 161 ALA A CA 1
ATOM 1323 C C . ALA A 1 161 ? -0.174 10.265 -4.900 1.00 95.81 161 ALA A C 1
ATOM 1325 O O . ALA A 1 161 ? 1.051 10.349 -4.833 1.00 95.81 161 ALA A O 1
ATOM 1326 N N . LEU A 1 162 ? -0.775 9.215 -5.467 1.00 96.69 162 LEU A N 1
ATOM 1327 C CA . LEU A 1 162 ? -0.063 8.072 -6.040 1.00 96.69 162 LEU A CA 1
ATOM 1328 C C . LEU A 1 162 ? 0.149 8.146 -7.551 1.00 96.69 162 LEU A C 1
ATOM 1330 O O . LEU A 1 162 ? 0.973 7.392 -8.071 1.00 96.69 162 LEU A O 1
ATOM 133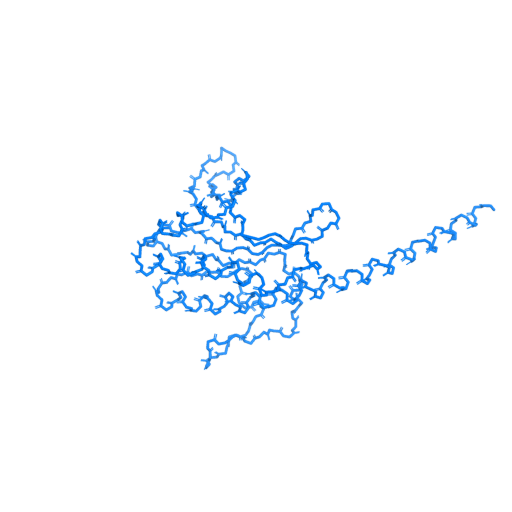4 N N . THR A 1 163 ? -0.554 9.035 -8.252 1.00 96.25 163 THR A N 1
ATOM 1335 C CA . THR A 1 163 ? -0.555 9.069 -9.720 1.00 96.25 163 THR A CA 1
ATOM 1336 C C . THR A 1 163 ? 0.851 9.279 -10.283 1.00 96.25 163 THR A C 1
ATOM 1338 O O . THR A 1 163 ? 1.358 8.419 -11.002 1.00 96.25 163 THR A O 1
ATOM 1341 N N . GLU A 1 164 ? 1.516 10.376 -9.918 1.00 97.75 164 GLU A N 1
ATOM 1342 C CA . GLU A 1 164 ? 2.852 10.688 -10.440 1.00 97.75 164 GLU A CA 1
ATOM 1343 C C . GLU A 1 164 ? 3.932 9.681 -9.984 1.00 97.75 164 GLU A C 1
ATOM 1345 O O . GLU A 1 164 ? 4.678 9.200 -10.840 1.00 97.75 164 GLU A O 1
ATOM 1350 N N . PRO A 1 165 ? 4.005 9.258 -8.700 1.00 97.75 165 PRO A N 1
ATOM 1351 C CA . PRO A 1 165 ? 4.941 8.212 -8.281 1.00 97.75 165 PRO A CA 1
ATOM 1352 C C . PRO A 1 165 ? 4.825 6.910 -9.079 1.00 97.75 165 PRO A C 1
ATOM 1354 O O . PRO A 1 165 ? 5.841 6.330 -9.460 1.00 97.75 165 PRO A O 1
ATOM 1357 N N . ILE A 1 166 ? 3.601 6.448 -9.354 1.00 97.81 166 ILE A N 1
ATOM 1358 C CA . ILE A 1 166 ? 3.374 5.215 -10.119 1.00 97.81 166 ILE A CA 1
ATOM 1359 C C . ILE A 1 166 ? 3.788 5.405 -11.579 1.00 97.81 166 ILE A C 1
ATOM 1361 O O . ILE A 1 166 ? 4.410 4.510 -12.149 1.00 97.81 166 ILE A O 1
ATOM 1365 N N . VAL A 1 167 ? 3.497 6.564 -12.179 1.00 98.06 167 VAL A N 1
ATOM 1366 C CA . VAL A 1 167 ? 3.949 6.892 -13.542 1.00 98.06 167 VAL A CA 1
ATOM 1367 C C . VAL A 1 167 ? 5.476 6.892 -13.621 1.00 98.06 167 VAL A C 1
ATOM 1369 O O . VAL A 1 167 ? 6.033 6.318 -14.556 1.00 98.06 167 VAL A O 1
ATOM 1372 N N . LYS A 1 168 ? 6.166 7.456 -12.625 1.00 97.94 168 LYS A N 1
ATOM 1373 C CA . LYS A 1 168 ? 7.637 7.447 -12.550 1.00 97.94 168 LYS A CA 1
ATOM 1374 C C . LYS A 1 168 ? 8.204 6.047 -12.364 1.00 97.94 168 LYS A C 1
ATOM 1376 O O . LYS A 1 168 ? 9.206 5.709 -12.992 1.00 97.94 168 LYS A O 1
ATOM 1381 N N . TRP A 1 169 ? 7.548 5.219 -11.556 1.00 96.62 169 TRP A N 1
ATOM 1382 C CA . TRP A 1 169 ? 7.928 3.818 -11.399 1.00 96.62 169 TRP A CA 1
ATOM 1383 C C . TRP A 1 169 ? 7.777 3.050 -12.715 1.00 96.62 169 TRP A C 1
ATOM 1385 O O . TRP A 1 169 ? 8.685 2.340 -13.138 1.00 96.62 169 TRP A O 1
ATOM 1395 N N . PHE A 1 170 ? 6.670 3.260 -13.422 1.00 96.88 170 PHE A N 1
ATOM 1396 C CA . PHE A 1 170 ? 6.429 2.655 -14.727 1.00 96.88 170 PHE A CA 1
ATOM 1397 C C . PHE A 1 170 ? 7.440 3.127 -15.789 1.00 96.88 170 PHE A C 1
ATOM 1399 O O . PHE A 1 170 ? 7.983 2.316 -16.543 1.00 96.88 170 PHE A O 1
ATOM 1406 N N . GLU A 1 171 ? 7.759 4.426 -15.812 1.00 96.69 171 GLU A N 1
ATOM 1407 C CA . GLU A 1 171 ? 8.800 5.006 -16.672 1.00 96.69 171 GLU A CA 1
ATOM 1408 C C . GLU A 1 171 ? 10.172 4.360 -16.420 1.00 96.69 171 GLU A C 1
ATOM 1410 O O . GLU A 1 171 ? 10.878 4.035 -17.381 1.00 96.69 171 GLU A O 1
ATOM 1415 N N . ALA A 1 172 ? 10.525 4.123 -15.152 1.00 94.88 172 ALA A N 1
ATOM 1416 C CA . ALA A 1 172 ? 11.768 3.458 -14.769 1.00 94.88 172 ALA A CA 1
ATOM 1417 C C . ALA A 1 172 ? 11.883 2.047 -15.371 1.00 94.88 172 ALA A C 1
ATOM 1419 O O . ALA A 1 172 ? 12.954 1.676 -15.857 1.00 94.88 172 ALA A O 1
ATOM 1420 N N . HIS A 1 173 ? 10.784 1.285 -15.434 1.00 94.69 173 HIS A N 1
ATOM 1421 C CA . HIS A 1 173 ? 10.780 -0.028 -16.090 1.00 94.69 173 HIS A CA 1
ATOM 1422 C C . HIS A 1 173 ? 10.985 0.061 -17.600 1.00 94.69 173 HIS A C 1
ATOM 1424 O O . HIS A 1 173 ? 11.822 -0.658 -18.146 1.00 94.69 173 HIS A O 1
ATOM 1430 N N . ILE A 1 174 ? 10.269 0.964 -18.275 1.00 95.00 174 ILE A N 1
ATOM 1431 C CA . ILE A 1 174 ? 10.379 1.134 -19.732 1.00 95.00 174 ILE A CA 1
ATOM 1432 C C . ILE A 1 174 ? 11.804 1.526 -20.126 1.00 95.00 174 ILE A C 1
ATOM 1434 O O . ILE A 1 174 ? 12.369 0.981 -21.076 1.00 95.00 174 ILE A O 1
ATOM 1438 N N . ARG A 1 175 ? 12.393 2.477 -19.396 1.00 94.50 175 ARG A N 1
ATOM 1439 C CA . ARG A 1 175 ? 13.741 2.989 -19.676 1.00 94.50 175 ARG A CA 1
ATOM 1440 C C . ARG A 1 175 ? 14.855 2.101 -19.136 1.00 94.50 175 ARG A C 1
ATOM 1442 O O . ARG A 1 175 ? 16.014 2.340 -19.461 1.00 94.50 175 ARG A O 1
ATOM 1449 N N . LYS A 1 176 ? 14.504 1.084 -18.348 1.00 92.38 176 LYS A N 1
ATOM 1450 C CA . LYS A 1 176 ? 15.438 0.234 -17.610 1.00 92.38 176 LYS A CA 1
ATOM 1451 C C . LYS A 1 176 ? 16.388 1.043 -16.722 1.00 92.38 176 LYS A C 1
ATOM 1453 O O . LYS A 1 176 ? 17.573 0.736 -16.623 1.00 92.38 176 LYS A O 1
ATOM 1458 N N . ASP A 1 177 ? 15.847 2.071 -16.082 1.00 92.88 177 AS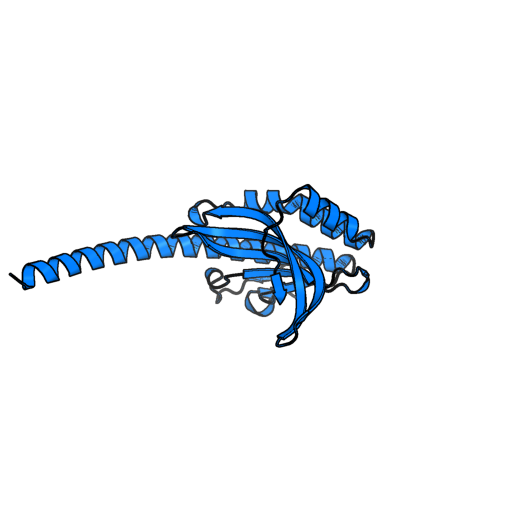P A N 1
ATOM 1459 C CA . ASP A 1 177 ? 16.599 2.975 -15.224 1.00 92.88 177 ASP A CA 1
ATOM 1460 C C . ASP A 1 177 ? 15.845 3.226 -13.919 1.00 92.88 177 ASP A C 1
ATOM 1462 O O . ASP A 1 177 ? 14.921 4.040 -13.844 1.00 92.88 177 ASP A O 1
ATOM 1466 N N . ARG A 1 178 ? 16.262 2.503 -12.875 1.00 92.44 178 ARG A N 1
ATOM 1467 C CA . ARG A 1 178 ? 15.686 2.602 -11.533 1.00 92.44 178 ARG A CA 1
ATOM 1468 C C . ARG A 1 178 ? 15.891 3.986 -10.908 1.00 92.44 178 ARG A C 1
ATOM 1470 O O . ARG A 1 178 ? 15.075 4.374 -10.067 1.00 92.44 178 ARG A O 1
ATOM 1477 N N . SER A 1 179 ? 16.935 4.735 -11.281 1.00 92.88 179 SER A N 1
ATOM 1478 C CA . SER A 1 179 ? 17.230 6.012 -10.616 1.00 92.88 179 SER A CA 1
ATOM 1479 C C . SER A 1 179 ? 16.109 7.026 -10.833 1.00 92.88 179 SER A C 1
ATOM 1481 O O . SER A 1 179 ? 15.778 7.752 -9.907 1.00 92.88 179 SER A O 1
ATOM 1483 N N . ILE A 1 180 ? 15.422 6.981 -11.981 1.00 95.06 180 ILE A N 1
ATOM 1484 C CA . ILE A 1 180 ? 14.255 7.828 -12.284 1.00 95.06 180 ILE A CA 1
ATOM 1485 C C . ILE A 1 180 ? 13.226 7.784 -11.153 1.00 95.06 180 ILE A C 1
ATOM 1487 O O . ILE A 1 180 ? 12.719 8.819 -10.717 1.00 95.06 180 ILE A O 1
ATOM 1491 N N . PHE A 1 181 ? 12.920 6.579 -10.676 1.00 95.19 181 PHE A N 1
ATOM 1492 C CA . PHE A 1 181 ? 11.951 6.382 -9.612 1.00 95.19 181 PHE A CA 1
ATOM 1493 C C . PHE A 1 181 ? 12.538 6.727 -8.240 1.00 95.19 181 PHE A C 1
ATOM 1495 O O . PHE A 1 181 ? 11.913 7.457 -7.471 1.00 95.19 181 PHE A O 1
ATOM 1502 N N . VAL A 1 182 ? 13.751 6.258 -7.942 1.00 93.94 182 VAL A N 1
ATOM 1503 C CA . VAL A 1 182 ? 14.410 6.488 -6.644 1.00 93.94 182 VAL A CA 1
ATOM 1504 C C . VAL A 1 182 ? 14.645 7.977 -6.386 1.00 93.94 182 VAL A C 1
ATOM 1506 O O . VAL A 1 182 ? 14.340 8.460 -5.294 1.00 93.94 182 VAL A O 1
ATOM 1509 N N . ASP A 1 183 ? 15.137 8.710 -7.382 1.00 96.06 183 ASP A N 1
ATOM 1510 C CA . ASP A 1 183 ? 15.420 10.143 -7.302 1.00 96.06 183 ASP A CA 1
ATOM 1511 C C . ASP A 1 183 ? 14.124 10.934 -7.123 1.00 96.06 183 ASP A C 1
ATOM 1513 O O . ASP A 1 183 ? 14.056 11.843 -6.289 1.00 96.06 183 ASP A O 1
ATOM 1517 N N . TYR A 1 184 ? 13.066 10.548 -7.849 1.00 97.56 184 TYR A N 1
ATOM 1518 C CA . TYR A 1 184 ? 11.747 11.150 -7.697 1.00 97.56 184 TYR A CA 1
ATOM 1519 C C . TYR A 1 184 ? 11.202 10.941 -6.281 1.00 97.56 184 TYR A C 1
ATOM 1521 O O . TYR A 1 184 ? 10.817 11.912 -5.627 1.00 97.56 184 TYR A O 1
ATOM 1529 N N . ILE A 1 185 ? 11.210 9.702 -5.778 1.00 97.00 185 ILE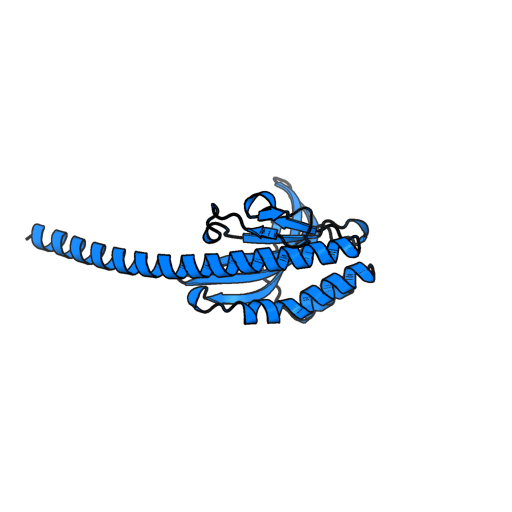 A N 1
ATOM 1530 C CA . ILE A 1 185 ? 10.690 9.393 -4.443 1.00 97.00 185 ILE A CA 1
ATOM 1531 C C . ILE A 1 185 ? 11.485 10.123 -3.357 1.00 97.00 185 ILE A C 1
ATOM 1533 O O . ILE A 1 185 ? 10.894 10.749 -2.478 1.00 97.00 185 ILE A O 1
ATOM 1537 N N . SER A 1 186 ? 12.814 10.096 -3.450 1.00 94.94 186 SER A N 1
ATOM 1538 C CA . SER A 1 186 ? 13.700 10.685 -2.440 1.00 94.94 186 SER A CA 1
ATOM 1539 C C . SER A 1 186 ? 13.630 12.212 -2.398 1.00 94.94 186 SER A C 1
ATOM 1541 O O . SER A 1 186 ? 13.867 12.804 -1.349 1.00 94.94 186 SER A O 1
ATOM 1543 N N . SER A 1 187 ? 13.297 12.854 -3.522 1.00 96.50 187 SER A N 1
ATOM 1544 C CA . SER A 1 187 ? 13.196 14.317 -3.616 1.00 96.50 187 SER A CA 1
ATOM 1545 C C . SER A 1 187 ? 11.821 14.862 -3.226 1.00 96.50 187 SER A C 1
ATOM 1547 O O . SER A 1 187 ? 11.725 16.020 -2.826 1.00 96.50 187 SER A O 1
ATOM 1549 N N . ASN A 1 188 ? 10.756 14.064 -3.369 1.00 97.12 188 ASN A N 1
ATOM 1550 C CA . ASN A 1 188 ? 9.374 14.540 -3.213 1.00 97.12 188 ASN A CA 1
ATOM 1551 C C . ASN A 1 188 ? 8.682 14.051 -1.935 1.00 97.12 188 ASN A C 1
ATOM 1553 O O . ASN A 1 188 ? 7.675 14.637 -1.542 1.00 97.12 188 ASN A O 1
ATOM 1557 N N . PHE A 1 189 ? 9.197 13.010 -1.275 1.00 96.50 189 PHE A N 1
ATOM 1558 C CA . PHE A 1 189 ? 8.552 12.418 -0.103 1.00 96.50 189 PHE A CA 1
ATOM 1559 C C . PHE A 1 189 ? 9.464 12.381 1.113 1.00 96.50 189 PHE A C 1
ATOM 1561 O O . PHE A 1 189 ? 10.681 12.226 1.018 1.00 96.50 189 PHE A O 1
ATOM 1568 N N . GLN A 1 190 ? 8.850 12.479 2.291 1.00 93.25 190 GLN A N 1
ATOM 1569 C CA . GLN A 1 190 ? 9.570 12.392 3.551 1.00 93.25 190 GLN A CA 1
ATOM 1570 C C . GLN A 1 190 ? 10.040 10.954 3.790 1.00 93.25 190 GLN A C 1
ATOM 1572 O O . GLN A 1 190 ? 9.227 10.033 3.913 1.00 93.25 190 GLN A O 1
ATOM 1577 N N . GLN A 1 191 ? 11.353 10.776 3.924 1.00 94.19 191 GLN A N 1
ATOM 1578 C CA . GLN A 1 191 ? 11.924 9.527 4.409 1.00 94.19 191 GLN A CA 1
ATOM 1579 C C . GLN A 1 191 ? 11.603 9.352 5.900 1.00 94.19 191 GLN A C 1
ATOM 1581 O O . GLN A 1 191 ? 11.814 10.260 6.706 1.00 94.19 191 GLN A O 1
ATOM 1586 N N . LEU A 1 192 ? 11.101 8.180 6.274 1.00 91.19 192 LEU A N 1
ATOM 1587 C CA . LEU A 1 192 ? 10.900 7.813 7.672 1.00 91.19 192 LEU A CA 1
ATOM 1588 C C . LEU A 1 192 ? 12.244 7.434 8.305 1.00 91.19 192 LEU A C 1
ATOM 1590 O O . LEU A 1 192 ? 13.052 6.738 7.691 1.00 91.19 192 LEU A O 1
ATOM 1594 N N . GLU A 1 193 ? 12.472 7.873 9.545 1.00 79.44 193 GLU A N 1
ATOM 1595 C CA . GLU A 1 193 ? 13.760 7.703 10.240 1.00 79.44 193 GLU A CA 1
ATOM 1596 C C . GLU A 1 193 ? 14.154 6.230 10.433 1.00 79.44 193 GLU A C 1
ATOM 1598 O O . GLU A 1 193 ? 15.331 5.871 10.369 1.00 79.44 193 GLU A O 1
ATOM 1603 N N . ALA A 1 194 ? 13.168 5.359 10.655 1.00 77.88 194 ALA A N 1
ATOM 1604 C CA . ALA A 1 194 ? 13.395 3.938 10.858 1.00 77.88 194 ALA A CA 1
ATOM 1605 C C . ALA A 1 194 ? 13.481 3.195 9.519 1.00 77.88 194 ALA A C 1
ATOM 1607 O O . ALA A 1 194 ? 12.495 3.070 8.787 1.00 77.88 194 ALA A O 1
ATOM 1608 N N . LYS A 1 195 ? 14.658 2.627 9.235 1.00 77.12 195 LYS A N 1
ATOM 1609 C CA . LYS A 1 195 ? 14.813 1.656 8.147 1.00 77.12 195 LYS A CA 1
ATOM 1610 C C . LYS A 1 195 ? 14.118 0.351 8.510 1.00 77.12 195 LYS A C 1
ATOM 1612 O O . LYS A 1 195 ? 14.212 -0.120 9.643 1.00 77.12 195 LYS A O 1
ATOM 1617 N N . MET A 1 196 ? 13.450 -0.246 7.531 1.00 77.69 196 MET A N 1
ATOM 1618 C CA . MET A 1 196 ? 12.857 -1.569 7.696 1.00 77.69 196 MET A CA 1
ATOM 1619 C C . MET A 1 196 ? 13.929 -2.631 7.508 1.00 77.69 196 MET A C 1
ATOM 1621 O O . MET A 1 196 ? 14.725 -2.530 6.575 1.00 77.69 196 MET A O 1
ATOM 1625 N N . VAL A 1 197 ? 13.919 -3.644 8.368 1.00 76.25 197 VAL A N 1
ATOM 1626 C CA . VAL A 1 197 ? 14.809 -4.800 8.279 1.00 76.25 197 VAL A CA 1
ATOM 1627 C C . VAL A 1 197 ? 13.932 -6.047 8.257 1.00 76.25 197 VAL A C 1
ATOM 1629 O O . VAL A 1 197 ? 13.192 -6.282 9.211 1.00 76.25 197 VAL A O 1
ATOM 1632 N N . GLU A 1 198 ? 13.986 -6.802 7.161 1.00 78.56 198 GLU A N 1
ATOM 1633 C CA . GLU A 1 198 ? 13.230 -8.053 6.962 1.00 78.56 198 GLU A CA 1
ATOM 1634 C C . GLU A 1 198 ? 14.166 -9.262 6.891 1.00 78.56 198 GLU A C 1
ATOM 1636 O O . GLU A 1 198 ? 15.174 -9.197 6.146 1.00 78.56 198 GLU A O 1
#

Sequence (198 aa):
MAEDWADKIGEALEKKLEEVRENLKTLNSKRREINREFLKALWKIHQKFLEVGAHMVMDPPPVEWGIATPQSDEIKLRDDIDFARFSSIMLIDRTQDLGALGDALVLRHTMEGDTPMVEVLFRLYEAEKYYKYEGWKKVYSQFLVKKTPLAEAKLDEIQEALTEPIVKWFEAHIRKDRSIFVDYISSNFQQLEAKMVE

Foldseek 3Di:
DVVVVVVVVVVVVVVVVVVVVVVVVLLLVLQQVQLVVVVQVLLVLCVLCVVLVWDKAKVVGCVVFFDDDPVDSGTHGDPPDSSSPDQKIKIFTCDVLLVQHGWMWMWGWDDDDPFIKIWTWIWGWDDWDQDPPPGTKTKTKIFTQDMDGSSPDDNVVVCVSCPVLSVQVSVCSNVSHCCSNVVVRVVPTDIDPDIDID

Radius of gyration: 20.76 Å; chains: 1; bounding box: 51×30×70 Å

pLDDT: mean 90.38, std 8.35, range [53.41, 98.06]

Secondary structure (DSSP, 8-state):
--HHHHHHHHHHHHHHHHHHHHHHHHHHHHHHHHHHHHHHHHHHHHHHHHHTT--EEEES-GGGTEEE-TT-S-EEEPTT--GGG-SEEEEEE--GGGT-TT-EEEEEEEEETTEEEEEEEEEEEEEEEEETTTEEEEEEEEEEEEEEETTT--HHHHHHHHHHHHHHHHHHHHHT-THHHHHHHHHHSEEPSS-EE-